Protein AF-V6AVP6-F1 (afdb_monomer)

Sequence (365 aa):
MHTQGTFALKQLLIAISVLAIFSIGTTNKSFAELDTSKLSIIQNCEKIYPDLDKLGREKFQQRHLYNKDLRSCLKLYNDIAWGSTDPDRLERLASALDAPLVTKIIRDRTSESEGIPKWIKDDATRWYQGKERDNILSYGIRHMINSNIIPVQQILSHSITCSDMICLTYNDYMTYSISETNKETVVVKHTVQQVSSSLLIVSDQITKKAKSTEFFQINKEGLVQETQKCCIYYQFAHKVPLEVGSKVNSIKELTVTHEILFRYKDIQRPAFIAKDSTGYYQEVIDKETGIVLFSKNQDNIRKVTKTATLTDTNAFSKNIRIEYEDMKIPPWFRNTVKWWSQGQISDTEYILSLSYMIKNNILRI

Secondary structure (DSSP, 8-state):
-----------------------------------HHHHHHHHHHHHHHHHHHHH-HHHHHHHTTT-TTHHHHHHHTTSTTTT---TTHHHHHHHHHHS--------------SSS-HHHHHHHHHHHTTSS-HHHHHHHHHHHHHTTSS-HHHHH-S-----SEE---TT-EEEEEEEETTS--EEEEEEEEEESSSEEEEEEEE-SS-EEEEEEEE-TTSPBPTT---S-----B-EE---TT-EEESSSEEEEEEEEEEEETTEEEEEEEEE-TTSSEEEEEETTT-BEEEEEEEETTTTEEEEEEEEEESTT--------SS----TTHHHHHHHHHTTSS-HHHHHHHHHHHHHTTSS--

Mean predicted aligned error: 19.31 Å

Solvent-accessible surface area (backbone atoms only — not comparable to full-atom values): 21770 Å² total; per-residue (Å²): 133,92,87,83,89,86,88,84,90,82,90,85,88,88,83,89,87,83,91,87,88,82,85,89,83,83,82,86,73,72,86,70,83,74,54,67,68,50,53,52,48,53,53,54,36,60,72,51,46,71,47,38,78,75,54,35,69,67,57,31,48,65,73,42,63,84,44,89,51,46,70,59,33,64,52,46,72,74,38,83,50,62,84,55,87,56,95,58,32,68,61,54,51,42,51,60,66,71,52,73,84,76,76,76,74,81,78,72,83,80,67,93,58,103,61,86,40,65,51,41,50,52,43,35,46,37,30,52,73,67,75,45,58,51,69,56,42,51,50,40,53,51,47,34,46,76,70,54,72,40,54,55,69,66,64,60,57,60,68,80,81,42,67,85,26,50,53,74,55,73,72,33,33,46,29,31,47,33,41,38,65,99,52,79,62,35,39,36,36,38,32,29,74,39,83,67,87,41,38,35,34,40,35,42,37,41,47,98,86,52,75,51,75,49,77,52,46,23,42,67,66,42,48,67,47,87,88,59,91,65,81,78,79,71,63,56,46,30,48,13,72,77,53,77,68,38,76,46,78,53,89,51,69,19,38,26,69,46,80,44,77,44,77,54,92,94,46,76,40,58,21,32,38,28,29,29,97,81,64,40,39,35,36,32,28,31,52,77,40,14,37,41,50,32,39,40,40,52,40,78,88,80,69,36,45,37,38,38,36,59,74,50,63,48,69,93,42,82,68,67,66,74,69,74,79,84,62,68,70,64,78,76,53,35,56,58,43,45,35,38,63,70,66,74,39,52,74,67,56,49,47,50,53,52,50,50,33,44,67,68,62,60,47,75,85

pLDDT: mean 76.55, std 19.0, range [26.45, 97.19]

Nearest PDB structures (foldseek):
  1lf7-assembly1_A  TM=3.993E-01  e=2.122E-01  Homo sapiens
  7a0q-assembly1_A  TM=2.709E-01  e=1.529E-01  Fusarium vanettenii 77-13-4
  4aiq-assembly1_A  TM=2.894E-01  e=2.617E+00  Neisseria meningitidis

Radius of gyration: 33.59 Å; Cα contacts (8 Å, |Δi|>4): 520; chains: 1; bounding box: 65×90×83 Å

Organism: NCBI:txid1407055

Foldseek 3Di:
DDDDDDDDDDDDDDDDDDDDDDDDDDDPPDPPDLPPVLVVLLVVLVVLVVVCVVPPDPRSCVVCVVPPSVVLSVQLVPDPLNPDPDPCSSVVSSVSSVDPCPCPDPQDQDDDDPAQGPSLLVQLVCVLVVNDDPVSNVVSVVVCPVVCNQVLCVLQPPQQPQDLFFQDDAQWKWWKFKDKPPDFIKIWIWGFHDDDQWTKIWIWIDTPPDIDIDIFIAGRQQATDPVDPDDDQFRFFGGDQDDQQDWRDGPATWGFHDWDFDDQPPDTFIWTWIADPVNQWIFTAGNRRRGTQKIWHADPVVRMIMMMHTNDICSVPPPQPPPPDDFDQDSVCSVVSVCDSVVVDDSVVSSVVVSVCSSVCVGRD

Structure (mmCIF, N/CA/C/O backbone):
data_AF-V6AVP6-F1
#
_entry.id   AF-V6AVP6-F1
#
loop_
_atom_site.group_PDB
_atom_site.id
_atom_site.type_symbol
_atom_site.label_atom_id
_atom_site.label_alt_id
_atom_site.label_comp_id
_atom_site.label_asym_id
_atom_site.label_entity_id
_atom_site.label_seq_id
_atom_site.pdbx_PDB_ins_code
_atom_site.Cartn_x
_atom_site.Cartn_y
_atom_site.Cartn_z
_atom_site.occupancy
_atom_site.B_iso_or_equiv
_atom_site.auth_seq_id
_atom_site.auth_comp_id
_atom_site.auth_asym_id
_atom_site.auth_atom_id
_atom_site.pdbx_PDB_model_num
ATOM 1 N N . MET A 1 1 ? -19.326 61.816 -7.435 1.00 30.64 1 MET A N 1
ATOM 2 C CA . MET A 1 1 ? -18.906 61.378 -6.084 1.00 30.64 1 MET A CA 1
ATOM 3 C C . MET A 1 1 ? -17.755 60.396 -6.228 1.00 30.64 1 MET A C 1
ATOM 5 O O . MET A 1 1 ? -17.783 59.630 -7.174 1.00 30.64 1 MET A O 1
ATOM 9 N N . HIS A 1 2 ? -16.785 60.489 -5.317 1.00 29.58 2 HIS A N 1
ATOM 10 C CA . HIS A 1 2 ? -15.639 59.611 -5.026 1.00 29.58 2 HIS A CA 1
ATOM 11 C C . HIS A 1 2 ? -14.797 58.906 -6.115 1.00 29.58 2 HIS A C 1
ATOM 13 O O . HIS A 1 2 ? -15.248 58.184 -6.992 1.00 29.58 2 HIS A O 1
ATOM 19 N N . THR A 1 3 ? -13.497 59.112 -5.912 1.00 35.56 3 THR A N 1
ATOM 20 C CA . THR A 1 3 ? -12.282 58.600 -6.551 1.00 35.56 3 THR A CA 1
ATOM 21 C C . THR A 1 3 ? -11.799 57.250 -6.011 1.00 35.56 3 THR A C 1
ATOM 23 O O . THR A 1 3 ? -11.937 57.015 -4.814 1.00 35.56 3 THR A O 1
ATOM 26 N N . GLN A 1 4 ? -11.041 56.512 -6.830 1.00 32.50 4 GLN A N 1
ATOM 27 C CA . GLN A 1 4 ? -9.641 56.045 -6.630 1.00 32.50 4 GLN A CA 1
ATOM 28 C C . GLN A 1 4 ? -9.256 55.282 -7.927 1.00 32.50 4 GLN A C 1
ATOM 30 O O . GLN A 1 4 ? -10.105 54.585 -8.466 1.00 32.50 4 GLN A O 1
ATOM 35 N N . GLY A 1 5 ? -8.100 55.420 -8.590 1.00 30.89 5 GLY A N 1
ATOM 36 C CA . GLY A 1 5 ? -6.746 55.828 -8.178 1.00 30.89 5 GLY A CA 1
ATOM 37 C C . GLY A 1 5 ? -5.853 54.574 -8.101 1.00 30.89 5 GLY A C 1
ATOM 38 O O . GLY A 1 5 ? -6.312 53.583 -7.553 1.00 30.89 5 GLY A O 1
ATOM 39 N N . THR A 1 6 ? -4.617 54.487 -8.602 1.00 32.34 6 THR A N 1
ATOM 40 C CA . THR A 1 6 ? -3.735 55.342 -9.443 1.00 32.34 6 THR A CA 1
ATOM 41 C C . THR A 1 6 ? -2.886 54.384 -10.337 1.00 32.34 6 THR A C 1
ATOM 43 O O . THR A 1 6 ? -3.136 53.184 -10.304 1.00 32.34 6 THR A O 1
ATOM 46 N N . PHE A 1 7 ? -1.923 54.732 -11.204 1.00 26.62 7 PHE A N 1
ATOM 47 C CA . PHE A 1 7 ? -1.153 55.955 -11.513 1.00 26.62 7 PHE A CA 1
ATOM 48 C C . PHE A 1 7 ? -0.873 56.036 -13.045 1.00 26.62 7 PHE A C 1
ATOM 50 O O . PHE A 1 7 ? -1.499 55.317 -13.819 1.00 26.62 7 PHE A O 1
ATOM 57 N N . ALA A 1 8 ? 0.028 56.919 -13.503 1.00 32.12 8 ALA A N 1
ATOM 58 C CA . ALA A 1 8 ? 0.402 57.113 -14.918 1.00 32.12 8 ALA A CA 1
ATOM 59 C C . ALA A 1 8 ? 1.785 57.811 -15.049 1.00 32.12 8 ALA A C 1
ATOM 61 O O . ALA A 1 8 ? 2.458 57.985 -14.035 1.00 32.12 8 ALA A O 1
ATOM 62 N N . LEU A 1 9 ? 2.099 58.330 -16.258 1.00 28.66 9 LEU A N 1
ATOM 63 C CA . LEU A 1 9 ? 3.134 59.346 -16.611 1.00 28.66 9 LEU A CA 1
ATOM 64 C C . LEU A 1 9 ? 4.538 58.771 -16.971 1.00 28.66 9 LEU A C 1
ATOM 66 O O . LEU A 1 9 ? 4.959 57.788 -16.381 1.00 28.66 9 LEU A O 1
ATOM 70 N N . LYS A 1 10 ? 5.329 59.328 -17.917 1.00 26.45 10 LYS A N 1
ATOM 71 C CA . LYS A 1 10 ? 5.155 60.513 -18.800 1.00 26.45 10 LYS A CA 1
ATOM 72 C C . LYS A 1 10 ? 6.077 60.467 -20.042 1.00 26.45 10 LYS A C 1
ATOM 74 O O . LYS A 1 10 ? 7.129 59.843 -20.001 1.00 26.45 10 LYS A O 1
ATOM 79 N N . GLN A 1 11 ? 5.734 61.225 -21.089 1.00 34.16 11 GLN A N 1
ATOM 80 C CA . GLN A 1 11 ? 6.680 61.702 -22.120 1.00 34.16 11 GLN A CA 1
ATOM 81 C C . GLN A 1 11 ? 7.468 62.931 -21.618 1.00 34.16 11 GLN A C 1
ATOM 83 O O . GLN A 1 11 ? 6.890 63.719 -20.866 1.00 34.16 11 GLN A O 1
ATOM 88 N N . LEU A 1 12 ? 8.687 63.174 -22.131 1.00 27.16 12 LEU A N 1
ATOM 89 C CA . LEU A 1 12 ? 9.132 64.508 -22.595 1.00 27.16 12 LEU A CA 1
ATOM 90 C C . LEU A 1 12 ? 10.414 64.448 -23.462 1.00 27.16 12 LEU A C 1
ATOM 92 O O . LEU A 1 12 ? 11.198 63.511 -23.347 1.00 27.16 12 LEU A O 1
ATOM 96 N N . LEU A 1 13 ? 10.614 65.462 -24.315 1.00 31.31 13 LEU A N 1
ATOM 97 C CA . LEU A 1 13 ? 11.818 65.685 -25.135 1.00 31.31 13 LEU A CA 1
ATOM 98 C C . LEU A 1 13 ? 12.914 66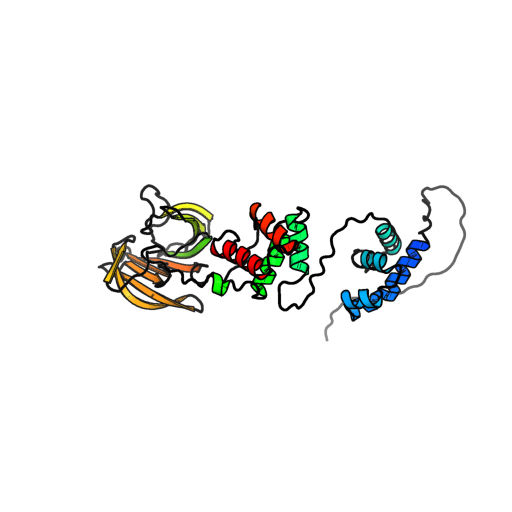.452 -24.368 1.00 31.31 13 LEU A C 1
ATOM 100 O O . LEU A 1 13 ? 12.593 67.161 -23.420 1.00 31.31 13 LEU A O 1
ATOM 104 N N . ILE A 1 14 ? 14.150 66.430 -24.890 1.00 27.77 14 ILE A N 1
ATOM 105 C CA . ILE A 1 14 ? 15.094 67.570 -24.982 1.00 27.77 14 ILE A CA 1
ATOM 106 C C . ILE A 1 14 ? 16.059 67.304 -26.159 1.00 27.77 14 ILE A C 1
ATOM 108 O O . ILE A 1 14 ? 16.282 66.152 -26.531 1.00 27.77 14 ILE A O 1
ATOM 112 N N . ALA A 1 15 ? 16.595 68.363 -26.770 1.00 29.73 15 ALA A N 1
ATOM 113 C CA . ALA A 1 15 ? 17.501 68.312 -27.921 1.00 29.73 15 ALA A CA 1
ATOM 114 C C . ALA A 1 15 ? 18.758 69.186 -27.706 1.00 29.73 15 ALA A C 1
ATOM 116 O O . ALA A 1 15 ? 18.826 69.932 -26.732 1.00 29.73 15 ALA A O 1
ATOM 117 N N . ILE A 1 16 ? 19.650 69.167 -28.710 1.00 28.55 16 ILE A N 1
ATOM 118 C CA . ILE A 1 16 ? 20.786 70.082 -28.976 1.00 28.55 16 ILE A CA 1
ATOM 119 C C . ILE A 1 16 ? 22.177 69.616 -28.485 1.00 28.55 16 ILE A C 1
ATOM 121 O O . ILE A 1 16 ? 22.353 68.977 -27.454 1.00 28.55 16 ILE A O 1
ATOM 125 N N . SER A 1 17 ? 23.150 69.901 -29.352 1.00 38.19 17 SER A N 1
ATOM 126 C CA . SER A 1 17 ? 24.568 69.532 -29.393 1.00 38.19 17 SER A CA 1
ATOM 127 C C . SER A 1 17 ? 25.497 70.427 -28.558 1.00 38.19 17 SER A C 1
ATOM 129 O O . SER A 1 17 ? 25.130 71.551 -28.235 1.00 38.19 17 SER A O 1
ATOM 131 N N . VAL A 1 18 ? 26.739 69.965 -28.318 1.00 28.89 18 VAL A N 1
ATOM 132 C CA . VAL A 1 18 ? 28.023 70.693 -28.533 1.00 28.89 18 VAL A CA 1
ATOM 133 C C . VAL A 1 18 ? 29.221 69.778 -28.182 1.00 28.89 18 VAL A C 1
ATOM 135 O O . VAL A 1 18 ? 29.084 68.840 -27.400 1.00 28.89 18 VAL A O 1
ATOM 138 N N . LEU A 1 19 ? 30.385 70.011 -28.808 1.00 39.03 19 LEU A N 1
ATOM 139 C CA . LEU A 1 19 ? 31.632 69.254 -28.601 1.00 39.03 19 LEU A CA 1
ATOM 140 C C . LEU A 1 19 ? 32.290 69.516 -27.232 1.00 39.03 19 LEU A C 1
ATOM 142 O O . LEU A 1 19 ? 32.330 70.654 -26.771 1.00 39.03 19 LEU A O 1
ATOM 146 N N . ALA A 1 20 ? 32.991 68.504 -26.710 1.00 30.36 20 ALA A N 1
ATOM 147 C CA . ALA A 1 20 ? 34.172 68.680 -25.860 1.00 30.36 20 ALA A CA 1
ATOM 148 C C . ALA A 1 20 ? 35.210 67.578 -26.162 1.00 30.36 20 ALA A C 1
ATOM 150 O O . ALA A 1 20 ? 34.857 66.410 -26.314 1.00 30.36 20 ALA A O 1
ATOM 151 N N . ILE A 1 21 ? 36.486 67.957 -26.279 1.00 40.34 21 ILE A N 1
ATOM 152 C CA . ILE A 1 21 ? 37.634 67.064 -26.538 1.00 40.34 21 ILE A CA 1
ATOM 153 C C . ILE A 1 21 ? 38.476 66.964 -25.248 1.00 40.34 21 ILE A C 1
ATOM 155 O O . ILE A 1 21 ? 38.443 67.889 -24.444 1.00 40.34 21 ILE A O 1
ATOM 159 N N . PHE A 1 22 ? 39.263 65.882 -25.126 1.00 29.72 22 PHE A N 1
ATOM 160 C CA . PHE A 1 22 ? 40.343 65.594 -24.151 1.00 29.72 22 PHE A CA 1
ATOM 161 C C . PHE A 1 22 ? 40.085 64.544 -23.044 1.00 29.72 22 PHE A C 1
ATOM 163 O O . PHE A 1 22 ? 39.930 64.844 -21.870 1.00 29.72 22 PHE A O 1
ATOM 170 N N . SER A 1 23 ? 40.225 63.280 -23.472 1.00 32.88 23 SER A N 1
ATOM 171 C CA . SER A 1 23 ? 41.302 62.346 -23.060 1.00 32.88 23 SER A CA 1
ATOM 172 C C . SER A 1 23 ? 41.371 61.719 -21.647 1.00 32.88 23 SER A C 1
ATOM 174 O O . SER A 1 23 ? 41.458 62.413 -20.644 1.00 32.88 23 SER A O 1
ATOM 176 N N . ILE A 1 24 ? 41.615 60.392 -21.670 1.00 33.22 24 ILE A N 1
ATOM 177 C CA . ILE A 1 24 ? 42.130 59.479 -20.615 1.00 33.22 24 ILE A CA 1
ATOM 178 C C . ILE A 1 24 ? 41.087 58.969 -19.601 1.00 33.22 24 ILE A C 1
ATOM 180 O O . ILE A 1 24 ? 40.608 59.717 -18.760 1.00 33.22 24 ILE A O 1
ATOM 184 N N . GLY A 1 25 ? 40.798 57.653 -19.621 1.00 28.83 25 GLY A N 1
ATOM 185 C CA . GLY A 1 25 ? 39.912 57.055 -18.605 1.00 28.83 25 GLY A CA 1
ATOM 186 C C . GLY A 1 25 ? 39.391 55.616 -18.775 1.00 28.83 25 GLY A C 1
ATOM 187 O O . GLY A 1 25 ? 38.289 55.348 -18.324 1.00 28.83 25 GLY A O 1
ATOM 188 N N . THR A 1 26 ? 40.169 54.676 -19.331 1.00 29.25 26 THR A N 1
ATOM 189 C CA . THR A 1 26 ? 39.983 53.199 -19.204 1.00 29.25 26 THR A CA 1
ATOM 190 C C . THR A 1 26 ? 38.777 52.472 -19.863 1.00 29.25 26 THR A C 1
ATOM 192 O O . THR A 1 26 ? 37.639 52.918 -19.871 1.00 29.25 26 THR A O 1
ATOM 195 N N . THR A 1 27 ? 39.070 51.260 -20.369 1.00 30.28 27 THR A N 1
ATOM 196 C CA . THR A 1 27 ? 38.148 50.140 -20.696 1.00 30.28 27 THR A CA 1
ATOM 197 C C . THR A 1 27 ? 37.108 50.272 -21.822 1.00 30.28 27 THR A C 1
ATOM 199 O O . THR A 1 27 ? 35.972 49.840 -21.657 1.00 30.28 27 THR A O 1
ATOM 202 N N . ASN A 1 28 ? 37.534 50.623 -23.041 1.00 31.81 28 ASN A N 1
ATOM 203 C CA . ASN A 1 28 ? 36.925 49.994 -24.225 1.00 31.81 28 ASN A CA 1
ATOM 204 C C . ASN A 1 28 ? 37.564 48.614 -24.442 1.00 31.81 28 ASN A C 1
ATOM 206 O O . ASN A 1 28 ? 38.510 48.464 -25.215 1.00 31.81 28 ASN A O 1
ATOM 210 N N . LYS A 1 29 ? 37.051 47.596 -23.739 1.00 33.56 29 LYS A N 1
ATOM 211 C CA . LYS A 1 29 ? 37.254 46.209 -24.171 1.00 33.56 29 LYS A CA 1
ATOM 212 C C . LYS A 1 29 ? 36.365 46.012 -25.397 1.00 33.56 29 LYS A C 1
ATOM 214 O O . LYS A 1 29 ? 35.161 46.230 -25.321 1.00 33.56 29 LYS A O 1
ATOM 219 N N . SER A 1 30 ? 36.993 45.695 -26.523 1.00 31.84 30 SER A N 1
ATOM 220 C CA . SER A 1 30 ? 36.368 45.558 -27.839 1.00 31.84 30 SER A CA 1
ATOM 221 C C . SER A 1 30 ? 35.048 44.789 -27.799 1.00 31.84 30 SER A C 1
ATOM 223 O O . SER A 1 30 ? 35.013 43.668 -27.289 1.00 31.84 30 SER A O 1
ATOM 225 N N . PHE A 1 31 ? 34.021 45.355 -28.440 1.00 38.00 31 PHE A N 1
ATOM 226 C CA . PHE A 1 31 ? 32.909 44.591 -29.003 1.00 38.00 31 PHE A CA 1
ATOM 227 C C . PHE A 1 31 ? 33.531 43.499 -29.886 1.00 38.00 31 PHE A C 1
ATOM 229 O O . PHE A 1 31 ? 34.078 43.800 -30.948 1.00 38.00 31 PHE A O 1
ATOM 236 N N . ALA A 1 32 ? 33.573 42.263 -29.390 1.00 43.38 32 ALA A N 1
ATOM 237 C CA . ALA A 1 32 ? 34.124 41.154 -30.149 1.00 43.38 32 ALA A CA 1
ATOM 238 C C . ALA A 1 32 ? 33.158 40.834 -31.290 1.00 43.38 32 ALA A C 1
ATOM 240 O O . ALA A 1 32 ? 31.944 40.784 -31.095 1.00 43.38 32 ALA A O 1
ATOM 241 N N . GLU A 1 33 ? 33.710 40.661 -32.484 1.00 48.97 33 GLU A N 1
ATOM 242 C CA . GLU A 1 33 ? 32.965 40.432 -33.715 1.00 48.97 33 GLU A CA 1
ATOM 243 C C . GLU A 1 33 ? 32.150 39.133 -33.594 1.00 48.97 33 GLU A C 1
ATOM 245 O O . GLU A 1 33 ? 32.691 38.027 -33.645 1.00 48.97 33 GLU A O 1
ATOM 250 N N . LEU A 1 34 ? 30.844 39.271 -33.340 1.00 57.00 34 LEU A N 1
ATOM 251 C CA . LEU A 1 34 ? 29.951 38.137 -33.131 1.00 57.00 34 LEU A CA 1
ATOM 252 C C . LEU A 1 34 ? 29.817 37.372 -34.451 1.00 57.00 34 LEU A C 1
ATOM 254 O O . LEU A 1 34 ? 29.215 37.874 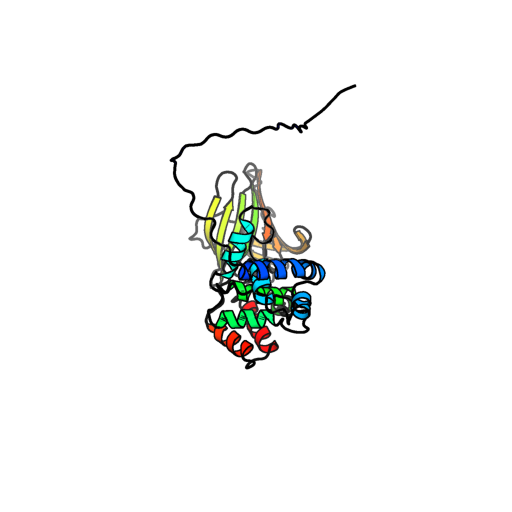-35.398 1.00 57.00 34 LEU A O 1
ATOM 258 N N . ASP A 1 35 ? 30.409 36.176 -34.491 1.00 74.56 35 ASP A N 1
ATOM 259 C CA . ASP A 1 35 ? 30.562 35.337 -35.684 1.00 74.56 35 ASP A CA 1
ATOM 260 C C . ASP A 1 35 ? 29.301 35.337 -36.569 1.00 74.56 35 ASP A C 1
ATOM 262 O O . ASP A 1 35 ? 28.232 34.833 -36.197 1.00 74.56 35 ASP A O 1
ATOM 266 N N . THR A 1 36 ? 29.448 35.901 -37.769 1.00 76.88 36 THR A N 1
ATOM 267 C CA . THR A 1 36 ? 28.372 36.064 -38.754 1.00 76.88 36 THR A CA 1
ATOM 268 C C . THR A 1 36 ? 27.765 34.725 -39.177 1.00 76.88 36 THR A C 1
ATOM 270 O O . THR A 1 36 ? 26.574 34.663 -39.494 1.00 76.88 36 THR A O 1
ATOM 273 N N . SER A 1 37 ? 28.529 33.630 -39.084 1.00 80.31 37 SER A N 1
ATOM 274 C CA . SER A 1 37 ? 28.035 32.264 -39.269 1.00 80.31 37 SER A CA 1
ATOM 275 C C . SER A 1 37 ? 26.994 31.895 -38.206 1.00 80.31 37 SER A C 1
ATOM 277 O O . SER A 1 37 ? 25.881 31.480 -38.541 1.00 80.31 37 SER A O 1
ATOM 279 N N . LYS A 1 38 ? 27.294 32.131 -36.921 1.00 88.00 38 LYS A N 1
ATOM 280 C CA . LYS A 1 38 ? 26.397 31.831 -35.787 1.00 88.00 38 LYS A CA 1
ATOM 281 C C . LYS A 1 38 ? 25.137 32.688 -35.807 1.00 88.00 38 LYS A C 1
ATOM 283 O O . LYS A 1 38 ? 24.049 32.170 -35.558 1.00 88.00 38 LYS A O 1
ATOM 288 N N . LEU A 1 39 ? 25.259 33.962 -36.177 1.00 88.81 39 LEU A N 1
ATOM 289 C CA . LEU A 1 39 ? 24.106 34.839 -36.392 1.00 88.81 39 LEU A CA 1
ATOM 290 C C . LEU A 1 39 ? 23.178 34.310 -37.496 1.00 88.81 39 LEU A C 1
ATOM 292 O O . LEU A 1 39 ? 21.963 34.282 -37.300 1.00 88.81 39 LEU A O 1
ATOM 296 N N . SER A 1 40 ? 23.729 33.811 -38.609 1.00 88.44 40 SER A N 1
ATOM 297 C CA . SER A 1 40 ? 22.922 33.220 -39.689 1.00 88.44 40 SER A CA 1
ATOM 298 C C . SER A 1 40 ? 22.163 31.958 -39.247 1.00 88.44 40 SER A C 1
ATOM 300 O O . SER A 1 40 ? 21.005 31.768 -39.627 1.00 88.44 40 SER A O 1
ATOM 302 N N . ILE A 1 41 ? 22.773 31.138 -38.379 1.00 91.75 41 ILE A N 1
ATOM 303 C CA . ILE A 1 41 ? 22.133 29.964 -37.768 1.00 91.75 41 ILE A CA 1
ATOM 304 C C . ILE A 1 41 ? 20.960 30.411 -36.889 1.00 91.75 41 ILE A C 1
ATOM 306 O O . ILE A 1 41 ? 19.847 29.927 -37.079 1.00 91.75 41 ILE A O 1
ATOM 310 N N . ILE A 1 42 ? 21.176 31.361 -35.969 1.00 92.38 42 ILE A N 1
ATOM 311 C CA . ILE A 1 42 ? 20.128 31.866 -35.064 1.00 92.38 42 ILE A CA 1
ATOM 312 C C . ILE A 1 42 ? 18.935 32.410 -35.868 1.00 92.38 42 ILE A C 1
ATOM 314 O O . ILE A 1 42 ? 17.801 32.009 -35.611 1.00 92.38 42 ILE A O 1
ATOM 318 N N . GLN A 1 43 ? 19.181 33.225 -36.898 1.00 92.50 43 GLN A N 1
ATOM 319 C CA . GLN A 1 43 ? 18.134 33.784 -37.766 1.00 92.50 43 GLN A CA 1
ATOM 320 C C . GLN A 1 43 ? 17.340 32.707 -38.529 1.00 92.50 43 GLN A C 1
ATOM 322 O O . GLN A 1 43 ? 16.113 32.790 -38.626 1.00 92.50 43 GLN A O 1
ATOM 327 N N . ASN A 1 44 ? 18.002 31.666 -39.051 1.00 93.25 44 ASN A N 1
ATOM 328 C CA . ASN A 1 44 ? 17.313 30.532 -39.683 1.00 93.25 44 ASN A CA 1
ATOM 329 C C . ASN A 1 44 ? 16.442 29.774 -38.661 1.00 93.25 44 ASN A C 1
ATOM 331 O O . ASN A 1 44 ? 15.298 29.413 -38.945 1.00 93.25 44 ASN A O 1
ATOM 335 N N . CYS A 1 45 ? 16.942 29.605 -37.436 1.00 93.19 45 CYS A N 1
ATOM 336 C CA . CYS A 1 45 ? 16.196 28.976 -36.354 1.00 93.19 45 CYS A CA 1
ATOM 337 C C . CYS A 1 45 ? 14.981 29.802 -35.903 1.00 93.19 45 CYS A C 1
ATOM 339 O O . CYS A 1 45 ? 13.937 29.217 -35.624 1.00 93.19 45 CYS A O 1
ATOM 341 N N . GLU A 1 46 ? 15.066 31.134 -35.877 1.00 92.19 46 GLU A N 1
ATOM 342 C CA . GLU A 1 46 ? 13.923 32.012 -35.580 1.00 92.19 46 GLU A CA 1
ATOM 343 C C . GLU A 1 46 ? 12.853 31.922 -36.670 1.00 92.19 46 GLU A C 1
ATOM 345 O O . GLU A 1 46 ? 11.666 31.818 -36.365 1.00 92.19 46 GLU A O 1
ATOM 350 N N . LYS A 1 47 ? 13.270 31.861 -37.941 1.00 94.12 47 LYS A N 1
ATOM 351 C CA . LYS A 1 47 ? 12.369 31.746 -39.094 1.00 94.12 47 LYS A CA 1
ATOM 352 C C . LYS A 1 47 ? 11.499 30.485 -39.060 1.00 94.12 47 LYS A C 1
ATOM 354 O O . LYS A 1 47 ? 10.341 30.548 -39.469 1.00 94.12 47 LYS A O 1
ATOM 359 N N . ILE A 1 48 ? 12.040 29.351 -38.606 1.00 91.88 48 ILE A N 1
ATOM 360 C CA . ILE A 1 48 ? 11.298 28.078 -38.564 1.00 91.88 48 ILE A CA 1
ATOM 361 C C . ILE A 1 48 ? 10.618 27.810 -37.210 1.00 91.88 48 ILE A C 1
ATOM 363 O O . ILE A 1 48 ? 9.693 27.006 -37.161 1.00 91.88 48 ILE A O 1
ATOM 367 N N . TYR A 1 49 ? 11.003 28.493 -36.124 1.00 88.94 49 TYR A N 1
ATOM 368 C CA . TYR A 1 49 ? 10.441 28.269 -34.780 1.00 88.94 49 TYR A CA 1
ATOM 369 C C . TYR A 1 49 ? 8.896 28.326 -34.696 1.00 88.94 49 TYR A C 1
ATOM 371 O O . TYR A 1 49 ? 8.328 27.477 -34.009 1.00 88.94 49 TYR A O 1
ATOM 379 N N . PRO A 1 50 ? 8.171 29.204 -35.425 1.00 89.50 50 PRO A N 1
ATOM 380 C CA . PRO A 1 50 ? 6.703 29.201 -35.423 1.00 89.50 50 PRO A CA 1
ATOM 381 C C . PRO A 1 50 ? 6.050 27.904 -35.930 1.00 89.50 50 PRO A C 1
ATOM 383 O O . PRO A 1 50 ? 4.890 27.647 -35.609 1.00 89.50 50 PRO A O 1
ATOM 386 N N . ASP A 1 51 ? 6.756 27.080 -36.715 1.00 85.31 51 ASP A N 1
ATOM 387 C CA . ASP A 1 51 ? 6.258 25.757 -37.116 1.00 85.31 51 ASP A CA 1
ATOM 388 C C . ASP A 1 51 ? 6.333 24.746 -35.954 1.00 85.31 51 ASP A C 1
ATOM 390 O O . ASP A 1 51 ? 5.545 23.804 -35.928 1.00 85.31 51 ASP A O 1
ATOM 394 N N . LEU A 1 52 ? 7.248 24.918 -34.989 1.00 77.00 52 LEU A N 1
ATOM 395 C CA . LEU A 1 52 ? 7.396 24.006 -33.847 1.00 77.00 52 LEU A CA 1
ATOM 396 C C . LEU A 1 52 ? 6.184 24.077 -32.912 1.00 77.00 52 LEU A C 1
ATOM 398 O O . LEU A 1 52 ? 5.661 23.038 -32.513 1.00 77.00 52 LEU A O 1
ATOM 402 N N . ASP A 1 53 ? 5.730 25.295 -32.617 1.00 68.94 53 ASP A N 1
ATOM 403 C CA . ASP A 1 53 ? 4.546 25.570 -31.795 1.00 68.94 53 ASP A CA 1
ATOM 404 C C . ASP A 1 53 ? 3.258 25.044 -32.459 1.00 68.94 53 ASP A C 1
ATOM 406 O O . ASP A 1 53 ? 2.433 24.391 -31.827 1.00 68.94 53 ASP A O 1
ATOM 410 N N . LYS A 1 54 ? 3.129 25.231 -33.781 1.00 76.06 54 LYS A N 1
ATOM 411 C CA . LYS A 1 54 ? 1.939 24.827 -34.552 1.00 76.06 54 LYS A CA 1
ATOM 412 C C . LYS A 1 54 ? 1.838 23.331 -34.845 1.00 76.06 54 LYS A C 1
ATOM 414 O O . LYS A 1 54 ? 0.731 22.820 -34.989 1.00 76.06 54 LYS A O 1
ATOM 419 N N . LEU A 1 55 ? 2.966 22.647 -35.042 1.00 70.81 55 LEU A N 1
ATOM 420 C CA . LEU A 1 55 ? 2.988 21.261 -35.531 1.00 70.81 55 LEU A CA 1
ATOM 421 C C . LEU A 1 55 ? 3.353 20.239 -34.449 1.00 70.81 55 LEU A C 1
ATOM 423 O O . LEU A 1 55 ? 3.088 19.048 -34.630 1.00 70.81 55 LEU A O 1
ATOM 427 N N . GLY A 1 56 ? 3.970 20.680 -33.351 1.00 66.44 56 GLY A N 1
ATOM 428 C CA . GLY A 1 56 ? 4.627 19.800 -32.391 1.00 66.44 56 GLY A CA 1
ATOM 429 C C . GLY A 1 56 ? 5.954 19.236 -32.918 1.00 66.44 56 GLY A C 1
ATOM 430 O O . GLY A 1 56 ? 6.241 19.239 -34.119 1.00 66.44 56 GLY A O 1
ATOM 431 N N . ARG A 1 57 ? 6.788 18.739 -31.994 1.00 72.62 57 ARG A N 1
ATOM 432 C CA . ARG A 1 57 ? 8.197 18.374 -32.240 1.00 72.62 57 ARG A CA 1
ATOM 433 C C . ARG A 1 57 ? 8.398 17.379 -33.389 1.00 72.62 57 ARG A C 1
ATOM 435 O O . ARG A 1 57 ? 9.262 17.619 -34.228 1.00 72.62 57 ARG A O 1
ATOM 442 N N . GLU A 1 58 ? 7.612 16.306 -33.459 1.00 72.25 58 GLU A N 1
ATOM 443 C CA . GLU A 1 58 ? 7.779 15.256 -34.479 1.00 72.25 58 GLU A CA 1
ATOM 444 C C . GLU A 1 58 ? 7.492 15.762 -35.899 1.00 72.25 58 GLU A C 1
ATOM 446 O O . GLU A 1 58 ? 8.342 15.666 -36.785 1.00 72.25 58 GLU A O 1
ATOM 451 N N . LYS A 1 59 ? 6.314 16.361 -36.117 1.00 73.94 59 LYS A N 1
ATOM 452 C CA . LYS A 1 59 ? 5.909 16.894 -37.429 1.00 73.94 59 LYS A CA 1
ATOM 453 C C . LYS A 1 59 ? 6.801 18.061 -37.856 1.00 73.94 59 LYS A C 1
ATOM 455 O O . LYS A 1 59 ? 7.112 18.187 -39.038 1.00 73.94 59 LYS A O 1
ATOM 460 N N . PHE A 1 60 ? 7.267 18.872 -36.904 1.00 84.81 60 PHE A N 1
ATOM 461 C CA . PHE A 1 60 ? 8.285 19.894 -37.139 1.00 84.81 60 PHE A CA 1
ATOM 462 C C . PHE A 1 60 ? 9.609 19.289 -37.638 1.00 84.81 60 PHE A C 1
ATOM 464 O O . PHE A 1 60 ? 10.133 19.729 -38.661 1.00 84.81 60 PHE A O 1
ATOM 471 N N . GLN A 1 61 ? 10.133 18.257 -36.968 1.00 82.69 61 GLN A N 1
ATOM 472 C CA . GLN A 1 61 ? 11.377 17.590 -37.371 1.00 82.69 61 GLN A CA 1
ATOM 473 C C . GLN A 1 61 ? 11.264 16.907 -38.738 1.00 82.69 61 GLN A C 1
ATOM 475 O O . GLN A 1 61 ? 12.190 17.010 -39.536 1.00 82.69 61 GLN A O 1
ATOM 480 N N . GLN A 1 62 ? 10.133 16.261 -39.037 1.00 82.31 62 GLN A N 1
ATOM 481 C CA . GLN A 1 62 ? 9.877 15.662 -40.352 1.00 82.31 62 GLN A CA 1
ATOM 482 C C . GLN A 1 62 ? 9.822 16.725 -41.460 1.00 82.31 62 GLN A C 1
ATOM 484 O O . GLN A 1 62 ? 10.453 16.570 -42.503 1.00 82.31 62 GLN A O 1
ATOM 489 N N . ARG A 1 63 ? 9.117 17.839 -41.219 1.00 88.44 63 ARG A N 1
ATOM 490 C CA . ARG A 1 63 ? 8.985 18.961 -42.163 1.00 88.44 63 ARG A CA 1
ATOM 491 C C . ARG A 1 63 ? 10.314 19.657 -42.460 1.00 88.44 63 ARG A C 1
ATOM 493 O O . ARG A 1 63 ? 10.541 20.068 -43.593 1.00 88.44 63 ARG A O 1
ATOM 500 N N . HIS A 1 64 ? 11.184 19.778 -41.458 1.00 90.00 64 HIS A N 1
ATOM 501 C CA . HIS A 1 64 ? 12.471 20.476 -41.561 1.00 90.00 64 HIS A CA 1
ATOM 502 C C . HIS A 1 64 ? 13.679 19.532 -41.660 1.00 90.00 64 HIS A C 1
ATOM 504 O O . HIS A 1 64 ? 14.810 19.982 -41.495 1.00 90.00 64 HIS A O 1
ATOM 510 N N . LEU A 1 65 ? 13.468 18.245 -41.970 1.00 85.94 65 LEU A N 1
ATOM 511 C CA . LEU A 1 65 ? 14.496 17.188 -41.976 1.00 85.94 65 LEU A CA 1
ATOM 512 C C . LEU A 1 65 ? 15.741 17.524 -42.819 1.00 85.94 65 LEU A C 1
ATOM 514 O O . LEU A 1 65 ? 16.850 17.126 -42.472 1.00 85.94 65 LEU A O 1
ATOM 518 N N . TYR A 1 66 ? 15.559 18.276 -43.908 1.00 87.19 66 TYR A N 1
ATOM 519 C CA . TYR A 1 66 ? 16.625 18.696 -44.825 1.00 87.19 66 TYR A CA 1
ATOM 520 C C . TYR A 1 66 ? 17.237 20.070 -44.493 1.00 87.19 66 TYR A C 1
ATOM 522 O O . TYR A 1 66 ? 18.129 20.534 -45.202 1.00 87.19 66 TYR A O 1
ATOM 530 N N . ASN A 1 67 ? 16.782 20.748 -43.434 1.00 87.25 67 ASN A N 1
ATOM 531 C CA . ASN A 1 67 ? 17.379 22.007 -42.999 1.00 87.25 67 ASN A CA 1
ATOM 532 C C . ASN A 1 67 ? 18.713 21.720 -42.294 1.00 87.25 67 ASN A C 1
ATOM 534 O O . ASN A 1 67 ? 18.738 21.146 -41.204 1.00 87.25 67 ASN A O 1
ATOM 538 N N . LYS A 1 68 ? 19.822 22.156 -42.908 1.00 87.00 68 LYS A N 1
ATOM 539 C CA . LYS A 1 68 ? 21.195 21.981 -42.398 1.00 87.00 68 LYS A CA 1
ATOM 540 C C . LYS A 1 68 ? 21.375 22.424 -40.937 1.00 87.00 68 LYS A C 1
ATOM 542 O O . LYS A 1 68 ? 22.175 21.831 -40.218 1.00 87.00 68 LYS A O 1
ATOM 547 N N . ASP A 1 69 ? 20.598 23.411 -40.490 1.00 89.75 69 ASP A N 1
ATOM 548 C CA . ASP A 1 69 ? 20.719 24.003 -39.160 1.00 89.75 69 ASP A CA 1
ATOM 549 C C . ASP A 1 69 ? 19.743 23.384 -38.144 1.00 89.75 69 ASP A C 1
ATOM 551 O O . ASP A 1 69 ? 19.817 23.721 -36.965 1.00 89.75 69 ASP A O 1
ATOM 555 N N . LEU A 1 70 ? 18.870 22.437 -38.539 1.00 87.19 70 LEU A N 1
ATOM 556 C CA . LEU A 1 70 ? 17.831 21.847 -37.673 1.00 87.19 70 LEU A CA 1
ATOM 557 C C . LEU A 1 70 ? 18.386 21.369 -36.323 1.00 87.19 70 LEU A C 1
ATOM 559 O O . LEU A 1 70 ? 17.773 21.595 -35.281 1.00 87.19 70 LEU A O 1
ATOM 563 N N . ARG A 1 71 ? 19.563 20.731 -36.321 1.00 84.56 71 ARG A N 1
ATOM 564 C CA . ARG A 1 71 ? 20.218 20.251 -35.093 1.00 84.56 71 ARG A CA 1
ATOM 565 C C . ARG A 1 71 ? 20.645 21.399 -34.173 1.00 84.56 71 ARG A C 1
ATOM 567 O O . ARG A 1 71 ? 20.501 21.280 -32.958 1.00 84.56 71 ARG A O 1
ATOM 574 N N . SER A 1 72 ? 21.144 22.491 -34.745 1.00 87.62 72 SER A N 1
ATOM 575 C CA . SER A 1 72 ? 21.490 23.717 -34.024 1.00 87.62 72 SER A CA 1
ATOM 576 C C . SER A 1 72 ? 20.229 24.395 -33.490 1.00 87.62 72 SER A C 1
ATOM 578 O O . SER A 1 72 ? 20.175 24.733 -32.314 1.00 87.62 72 SER A O 1
ATOM 580 N N . CYS A 1 73 ? 19.168 24.480 -34.293 1.00 89.06 73 CYS A N 1
ATOM 581 C CA . CYS A 1 73 ? 17.883 25.036 -33.875 1.00 89.06 73 CYS A CA 1
ATOM 582 C C . CYS A 1 73 ? 17.269 24.257 -32.711 1.00 89.06 73 CYS A C 1
ATOM 584 O O . CYS A 1 73 ? 16.942 24.838 -31.683 1.00 89.06 73 CYS A O 1
ATOM 586 N N . LEU A 1 74 ? 17.223 22.925 -32.803 1.00 85.38 74 LEU A N 1
ATOM 587 C CA . LEU A 1 74 ? 16.764 22.069 -31.709 1.00 85.38 74 LEU A CA 1
ATOM 588 C C . LEU A 1 74 ? 17.630 22.184 -30.448 1.00 85.38 74 LEU A C 1
ATOM 590 O O . LEU A 1 74 ? 17.110 21.899 -29.375 1.00 85.38 74 LEU A O 1
ATOM 594 N N . LYS A 1 75 ? 18.912 22.571 -30.547 1.00 84.81 75 LYS A N 1
ATOM 595 C CA . LYS A 1 75 ? 19.767 22.896 -29.390 1.00 84.81 75 LYS A CA 1
ATOM 596 C C . LYS A 1 75 ? 19.318 24.223 -28.771 1.00 84.81 75 LYS A C 1
ATOM 598 O O . LYS A 1 75 ? 18.988 24.245 -27.588 1.00 84.81 75 LYS A O 1
ATOM 603 N N . LEU A 1 76 ? 19.237 25.275 -29.590 1.00 87.19 76 LEU A N 1
ATOM 604 C CA . LEU A 1 76 ? 18.870 26.631 -29.179 1.00 87.19 76 LEU A CA 1
ATOM 605 C C . LEU A 1 76 ? 17.465 26.709 -28.569 1.00 87.19 76 LEU A C 1
ATOM 607 O O . LEU A 1 76 ? 17.296 27.376 -27.561 1.00 87.19 76 LEU A O 1
ATOM 611 N N . TYR A 1 77 ? 16.474 25.985 -29.093 1.00 86.44 77 TYR A N 1
ATOM 612 C CA . TYR A 1 77 ? 15.097 26.021 -28.573 1.00 86.44 77 TYR A CA 1
ATOM 613 C C . TYR A 1 77 ? 14.933 25.466 -27.151 1.00 86.44 77 TYR A C 1
ATOM 615 O O . TYR A 1 77 ? 13.923 25.747 -26.512 1.00 86.44 77 TYR A O 1
ATOM 623 N N . ASN A 1 78 ? 15.883 24.660 -26.656 1.00 72.06 78 ASN A N 1
ATOM 624 C CA . ASN A 1 78 ? 15.876 24.219 -25.255 1.00 72.06 78 ASN A CA 1
ATOM 625 C C . ASN A 1 78 ? 16.772 25.105 -24.364 1.00 72.06 78 ASN A C 1
ATOM 627 O O . ASN A 1 78 ? 16.921 24.801 -23.180 1.00 72.06 78 ASN A O 1
ATOM 631 N N . ASP A 1 79 ? 17.400 26.147 -24.920 1.00 79.88 79 ASP A N 1
ATOM 632 C CA . ASP A 1 79 ? 18.199 27.109 -24.167 1.00 79.88 79 ASP A CA 1
ATOM 633 C C . ASP A 1 79 ? 17.304 28.201 -23.565 1.00 79.88 79 ASP A C 1
ATOM 635 O O . ASP A 1 79 ? 16.398 28.730 -24.214 1.00 79.88 79 ASP A O 1
ATOM 639 N N . ILE A 1 80 ? 17.580 28.566 -22.314 1.00 71.56 80 ILE A N 1
ATOM 640 C CA . ILE A 1 80 ? 16.839 29.596 -21.577 1.00 71.56 80 ILE A CA 1
ATOM 641 C C . ILE A 1 80 ? 16.916 30.984 -22.232 1.00 71.56 80 ILE A C 1
ATOM 643 O O . ILE A 1 80 ? 16.031 31.806 -22.011 1.00 71.56 80 ILE A O 1
ATOM 647 N N . ALA A 1 81 ? 17.942 31.258 -23.044 1.00 79.31 81 ALA A N 1
ATOM 648 C CA . ALA A 1 81 ? 18.078 32.518 -23.766 1.00 79.31 81 ALA A CA 1
ATOM 649 C C . ALA A 1 81 ? 17.150 32.624 -24.993 1.00 79.31 81 ALA A C 1
ATOM 651 O O . ALA A 1 81 ? 16.946 33.729 -25.494 1.00 79.31 81 ALA A O 1
ATOM 652 N N . TRP A 1 82 ? 16.557 31.522 -25.480 1.00 85.50 82 TRP A N 1
ATOM 653 C CA . TRP A 1 82 ? 15.799 31.524 -26.740 1.00 85.50 82 TRP A CA 1
ATOM 654 C C . TRP A 1 82 ? 14.637 32.521 -26.747 1.00 85.50 82 TRP A C 1
ATOM 656 O O . TRP A 1 82 ? 14.509 33.315 -27.680 1.00 85.50 82 TRP A O 1
ATOM 666 N N . GLY A 1 83 ? 13.835 32.505 -25.679 1.00 75.75 83 GLY A N 1
ATOM 667 C CA . GLY A 1 83 ? 12.697 33.404 -25.469 1.00 75.75 83 GLY A CA 1
ATOM 668 C C . GLY A 1 83 ? 13.013 34.663 -24.655 1.00 75.75 83 GLY A C 1
ATOM 669 O O . GLY A 1 83 ? 12.079 35.341 -24.238 1.00 75.75 83 GLY A O 1
ATOM 670 N N . SER A 1 84 ? 14.289 34.958 -24.381 1.00 72.88 84 SER A N 1
ATOM 671 C CA . SER A 1 84 ? 14.667 36.178 -23.658 1.00 72.88 84 SER A CA 1
ATOM 672 C C . SER A 1 84 ? 14.477 37.439 -24.523 1.00 72.88 84 SER A C 1
ATOM 674 O O . SER A 1 84 ? 14.429 37.370 -25.751 1.00 72.88 84 SER A O 1
ATOM 676 N N . THR A 1 85 ? 14.398 38.603 -23.878 1.00 83.25 85 THR A N 1
ATOM 677 C CA . THR A 1 85 ? 14.486 39.935 -24.501 1.00 83.25 85 THR A CA 1
ATOM 678 C C . THR A 1 85 ? 15.739 40.707 -24.059 1.00 83.25 85 THR A C 1
ATOM 680 O O . THR A 1 85 ? 15.838 41.904 -24.319 1.00 83.25 85 THR A O 1
ATOM 683 N N . ASP A 1 86 ? 16.671 40.051 -23.358 1.00 78.31 86 ASP A N 1
ATOM 684 C CA . ASP A 1 86 ? 17.890 40.673 -22.829 1.00 78.31 86 ASP A CA 1
ATOM 685 C C . ASP A 1 86 ? 18.806 41.179 -23.970 1.00 78.31 86 ASP A C 1
ATOM 687 O O . ASP A 1 86 ? 18.928 40.502 -24.999 1.00 78.31 86 ASP A O 1
ATOM 691 N N . PRO A 1 87 ? 19.514 42.317 -23.805 1.00 80.38 87 PRO A N 1
ATOM 692 C CA . PRO A 1 87 ? 20.431 42.839 -24.827 1.00 80.38 87 PRO A CA 1
ATOM 693 C C . PRO A 1 87 ? 21.568 41.879 -25.220 1.00 80.38 87 PRO A C 1
ATOM 695 O O . PRO A 1 87 ? 22.083 41.965 -26.332 1.00 80.38 87 PRO A O 1
ATOM 698 N N . ASP A 1 88 ? 21.946 40.958 -24.328 1.00 80.88 88 ASP A N 1
ATOM 699 C CA . ASP A 1 88 ? 23.012 39.964 -24.516 1.00 80.88 88 ASP A CA 1
ATOM 700 C C . ASP A 1 88 ? 22.522 38.636 -25.134 1.00 80.88 88 ASP A C 1
ATOM 702 O O . ASP A 1 88 ? 23.310 37.709 -25.346 1.00 80.88 88 ASP A O 1
ATOM 706 N N . ARG A 1 89 ? 21.225 38.523 -25.467 1.00 86.75 89 ARG A N 1
ATOM 707 C CA . ARG A 1 89 ? 20.600 37.288 -25.972 1.00 86.75 89 ARG A CA 1
ATOM 708 C C . ARG A 1 89 ? 21.368 36.643 -27.124 1.00 86.75 89 ARG A C 1
ATOM 710 O O . ARG A 1 89 ? 21.571 35.431 -27.112 1.00 86.75 89 ARG A O 1
ATOM 717 N N . LEU A 1 90 ? 21.762 37.421 -28.134 1.00 87.94 90 LEU A N 1
ATOM 718 C CA . LEU A 1 90 ? 22.431 36.880 -29.325 1.00 87.94 90 LEU A CA 1
ATOM 719 C C . LEU A 1 90 ? 23.833 36.343 -29.004 1.00 87.94 90 LEU A C 1
ATOM 721 O O . LEU A 1 90 ? 24.225 35.316 -29.552 1.00 87.94 90 LEU A O 1
ATOM 725 N N . GLU A 1 91 ? 24.549 36.981 -28.076 1.00 85.31 91 GLU A N 1
ATOM 726 C CA . GLU A 1 91 ? 25.847 36.514 -27.582 1.00 85.31 91 GLU A CA 1
ATOM 727 C C . GLU A 1 91 ? 25.691 35.209 -26.787 1.00 85.31 91 GLU A C 1
ATOM 729 O O . GLU A 1 91 ? 26.415 34.239 -27.020 1.00 85.31 91 GLU A O 1
ATOM 734 N N . ARG A 1 92 ? 24.669 35.128 -25.924 1.00 81.69 92 ARG A N 1
ATOM 735 C CA . ARG A 1 92 ? 24.332 33.909 -25.169 1.00 81.69 92 ARG A CA 1
ATOM 736 C C . ARG A 1 92 ? 23.925 32.750 -26.076 1.00 81.69 92 ARG A C 1
ATOM 738 O O . ARG A 1 92 ? 24.411 31.640 -25.880 1.00 81.69 92 ARG A O 1
ATOM 745 N N . LEU A 1 93 ? 23.101 32.994 -27.097 1.00 86.12 93 LEU A N 1
ATOM 746 C CA . LEU A 1 93 ? 22.718 31.972 -28.078 1.00 86.12 93 LEU A CA 1
ATOM 747 C C . LEU A 1 93 ? 23.902 31.537 -28.957 1.00 86.12 93 LEU A C 1
ATOM 749 O O . LEU A 1 93 ? 24.031 30.350 -29.251 1.00 86.12 93 LEU A O 1
ATOM 753 N N . ALA A 1 94 ? 24.803 32.449 -29.334 1.00 87.88 94 ALA A N 1
ATOM 754 C CA . ALA A 1 94 ? 26.024 32.093 -30.057 1.00 87.88 94 ALA A CA 1
ATOM 755 C C . ALA A 1 94 ? 26.973 31.241 -29.192 1.00 87.88 94 ALA A C 1
ATOM 757 O O . ALA A 1 94 ? 27.448 30.203 -29.650 1.00 87.88 94 ALA A O 1
ATOM 758 N N . SER A 1 95 ? 27.166 31.608 -27.922 1.00 84.94 95 SER A N 1
ATOM 759 C CA . SER A 1 95 ? 27.924 30.817 -26.940 1.00 84.94 95 SER A CA 1
ATOM 760 C C . SER A 1 95 ? 27.291 29.435 -26.700 1.00 84.94 95 SER A C 1
ATOM 762 O O . SER A 1 95 ? 27.979 28.411 -26.643 1.00 84.94 95 SER A O 1
ATOM 764 N N . ALA A 1 96 ? 25.955 29.358 -26.683 1.00 81.81 96 ALA A N 1
ATOM 765 C CA . ALA A 1 96 ? 25.227 28.095 -26.618 1.00 81.81 96 ALA A CA 1
ATOM 766 C C . ALA A 1 96 ? 25.459 27.201 -27.851 1.00 81.81 96 ALA A C 1
ATOM 768 O O . ALA A 1 96 ? 25.359 25.979 -27.723 1.00 81.81 96 ALA A O 1
ATOM 769 N N . LEU A 1 97 ? 25.819 27.737 -29.028 1.00 85.25 97 LEU A N 1
ATOM 770 C CA . LEU A 1 97 ? 26.248 26.922 -30.176 1.00 85.25 97 LEU A CA 1
ATOM 771 C C . LEU A 1 97 ? 27.627 26.289 -29.940 1.00 85.25 97 LEU A C 1
ATOM 773 O O . LEU A 1 97 ? 27.768 25.091 -30.198 1.00 85.25 97 LEU A O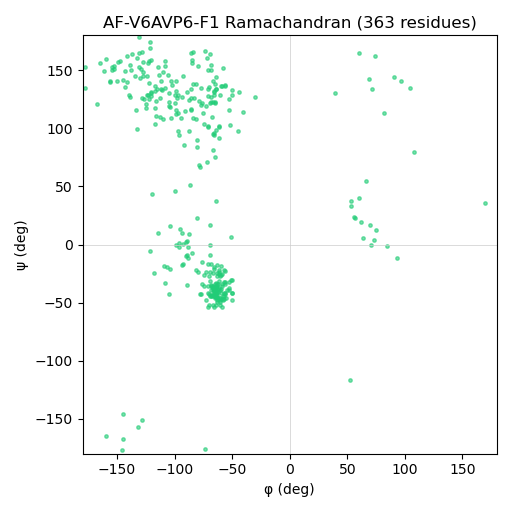 1
ATOM 777 N N . ASP A 1 98 ? 28.579 27.036 -29.373 1.00 80.31 98 ASP A N 1
ATOM 778 C CA . ASP A 1 98 ? 29.949 26.574 -29.083 1.00 80.31 98 ASP A CA 1
ATOM 779 C C . ASP A 1 98 ? 30.034 25.539 -27.954 1.00 80.31 98 ASP A C 1
ATOM 781 O O . ASP A 1 98 ? 30.947 24.711 -27.938 1.00 80.31 98 ASP A O 1
ATOM 785 N N . ALA A 1 99 ? 29.083 25.554 -27.013 1.00 66.50 99 ALA A N 1
ATOM 786 C CA . ALA A 1 99 ? 29.075 24.621 -25.890 1.00 66.50 99 ALA A CA 1
ATOM 787 C C . ALA A 1 99 ? 29.170 23.154 -26.376 1.00 66.50 99 ALA A C 1
ATOM 789 O O . ALA A 1 99 ? 28.327 22.727 -27.181 1.00 66.50 99 ALA A O 1
ATOM 790 N N . PRO A 1 100 ? 30.142 22.347 -25.896 1.00 58.44 100 PRO A N 1
ATOM 791 C CA . PRO A 1 100 ? 30.255 20.948 -26.293 1.00 58.44 100 PRO A CA 1
ATOM 792 C C . PRO A 1 100 ? 28.966 20.196 -25.957 1.00 58.44 100 PRO A C 1
ATOM 794 O O . PRO A 1 100 ? 28.237 20.558 -25.033 1.00 58.44 100 PRO A O 1
ATOM 797 N N . LEU A 1 101 ? 28.669 19.141 -26.721 1.00 48.16 101 LEU A N 1
ATOM 798 C CA . LEU A 1 101 ? 27.447 18.351 -26.568 1.00 48.16 101 LEU A CA 1
ATOM 799 C C . LEU A 1 101 ? 27.432 17.589 -25.233 1.00 48.16 101 LEU A C 1
ATOM 801 O O . LEU A 1 101 ? 27.674 16.384 -25.190 1.00 48.16 101 LEU A O 1
ATOM 805 N N . VAL A 1 102 ? 27.063 18.272 -24.148 1.00 46.12 102 VAL A N 1
ATOM 806 C CA . VAL A 1 102 ? 26.528 17.629 -22.949 1.00 46.12 102 VAL A CA 1
ATOM 807 C C . VAL A 1 102 ? 25.193 17.026 -23.365 1.00 46.12 102 VAL A C 1
ATOM 809 O O . VAL A 1 102 ? 24.172 17.710 -23.448 1.00 46.12 102 VAL A O 1
ATOM 812 N N . THR A 1 103 ? 25.214 15.739 -23.705 1.00 43.03 103 THR A N 1
ATOM 813 C CA . THR A 1 103 ? 24.060 14.985 -24.196 1.00 43.03 103 THR A CA 1
ATOM 814 C C . THR A 1 103 ? 23.065 14.722 -23.070 1.00 43.03 103 THR A C 1
ATOM 816 O O . THR A 1 103 ? 22.854 13.591 -22.635 1.00 43.03 103 THR A O 1
ATOM 819 N N . LYS A 1 104 ? 22.375 15.776 -22.621 1.00 43.47 104 LYS A N 1
ATOM 820 C CA . LYS A 1 104 ? 21.112 15.620 -21.904 1.00 43.47 104 LYS A CA 1
ATOM 821 C C . LYS A 1 104 ? 20.118 15.042 -22.909 1.00 43.47 104 LYS A C 1
ATOM 823 O O . LYS A 1 104 ? 19.563 15.764 -23.732 1.00 43.47 104 LYS A O 1
ATOM 828 N N . ILE A 1 105 ? 20.002 13.714 -22.898 1.00 49.22 105 ILE A N 1
ATOM 829 C CA . ILE A 1 105 ? 19.196 12.939 -23.842 1.00 49.22 105 ILE A CA 1
ATOM 830 C C . ILE A 1 105 ? 17.782 13.516 -23.835 1.00 49.22 105 ILE A C 1
ATOM 832 O O . ILE A 1 105 ? 17.096 13.477 -22.811 1.00 49.22 105 ILE A O 1
ATOM 836 N N . ILE A 1 106 ? 17.356 14.064 -24.973 1.00 49.31 106 ILE A N 1
ATOM 837 C CA . ILE A 1 106 ? 15.972 14.489 -25.160 1.00 49.31 106 ILE A CA 1
ATOM 838 C C . ILE A 1 106 ? 15.156 13.202 -25.247 1.00 49.31 106 ILE A C 1
ATOM 840 O O . ILE A 1 106 ? 15.198 12.496 -26.252 1.00 49.31 106 ILE A O 1
ATOM 844 N N . ARG A 1 107 ? 14.482 12.858 -24.148 1.00 55.03 107 ARG A N 1
ATOM 845 C CA . ARG A 1 107 ? 13.609 11.687 -24.071 1.00 55.03 107 ARG A CA 1
ATOM 846 C C . ARG A 1 107 ? 12.272 12.059 -24.702 1.00 55.03 107 ARG A C 1
ATOM 848 O O . ARG A 1 107 ? 11.400 12.563 -23.999 1.00 55.03 107 ARG A O 1
ATOM 855 N N . ASP A 1 108 ? 12.134 11.842 -26.008 1.00 55.78 108 ASP A N 1
ATOM 856 C CA . ASP A 1 108 ? 10.810 11.868 -26.630 1.00 55.78 108 ASP A CA 1
ATOM 857 C C . ASP A 1 108 ? 10.020 10.659 -26.115 1.00 55.78 108 ASP A C 1
ATOM 859 O O . ASP A 1 108 ? 10.490 9.520 -26.166 1.00 55.78 108 ASP A O 1
ATOM 863 N N . ARG A 1 109 ? 8.866 10.931 -25.504 1.00 66.12 109 ARG A N 1
ATOM 864 C CA . ARG A 1 109 ? 8.027 9.940 -24.806 1.00 66.12 109 ARG A CA 1
ATOM 865 C C . ARG A 1 109 ? 6.643 9.873 -25.444 1.00 66.12 109 ARG A C 1
ATOM 867 O O . ARG A 1 109 ? 5.621 9.847 -24.766 1.00 66.12 109 ARG A O 1
ATOM 874 N N . THR A 1 110 ? 6.652 9.870 -26.769 1.00 56.38 110 THR A N 1
ATOM 875 C CA . THR A 1 110 ? 5.496 9.871 -27.659 1.00 56.38 110 THR A CA 1
ATOM 876 C C . THR A 1 110 ? 5.425 8.537 -28.397 1.00 56.38 110 THR A C 1
ATOM 878 O O . THR A 1 110 ? 6.261 8.216 -29.235 1.00 56.38 110 THR A O 1
ATOM 881 N N . SER A 1 111 ? 4.431 7.718 -28.055 1.00 54.34 111 SER A N 1
ATOM 882 C CA . SER A 1 111 ? 3.926 6.661 -28.939 1.00 54.34 111 SER A CA 1
ATOM 883 C C . SER A 1 111 ? 2.608 6.122 -28.395 1.00 54.34 111 SER A C 1
ATOM 885 O O . SER A 1 111 ? 2.582 5.567 -27.295 1.00 54.34 111 SER A O 1
ATOM 887 N N . GLU A 1 112 ? 1.546 6.221 -29.185 1.00 51.91 112 GLU A N 1
ATOM 888 C CA . GLU A 1 112 ? 0.420 5.296 -29.078 1.00 51.91 112 GLU A CA 1
ATOM 889 C C . GLU A 1 112 ? 0.861 3.982 -29.739 1.00 51.91 112 GLU A C 1
ATOM 891 O O . GLU A 1 112 ? 1.292 3.974 -30.892 1.00 51.91 112 GLU A O 1
ATOM 896 N N . SER A 1 113 ? 0.842 2.879 -28.991 1.00 57.97 113 SER A N 1
ATOM 897 C CA . SER A 1 113 ? 1.230 1.554 -29.483 1.00 57.97 113 SER A CA 1
ATOM 898 C C . SER A 1 113 ? 0.370 0.475 -28.838 1.00 57.97 113 SER A C 1
ATOM 900 O O . SER A 1 113 ? 0.107 0.538 -27.641 1.00 57.97 113 SER A O 1
ATOM 902 N N . GLU A 1 114 ? -0.003 -0.551 -29.605 1.00 64.06 114 GLU A N 1
ATOM 903 C CA . GLU A 1 114 ? -0.776 -1.709 -29.113 1.00 64.06 114 GLU A CA 1
ATOM 904 C C . GLU A 1 114 ? 0.019 -2.617 -28.147 1.00 64.06 114 GLU A C 1
ATOM 906 O O . GLU A 1 114 ? -0.541 -3.515 -27.524 1.00 64.06 114 GLU A O 1
ATOM 911 N N . GLY A 1 115 ? 1.329 -2.382 -28.010 1.00 81.62 115 GLY A N 1
ATOM 912 C CA . GLY A 1 115 ? 2.232 -3.063 -27.078 1.00 81.62 115 GLY A CA 1
ATOM 913 C C . GLY A 1 115 ? 3.103 -2.073 -26.299 1.00 81.62 115 GLY A C 1
ATOM 914 O O . GLY A 1 115 ? 2.754 -0.899 -26.169 1.00 81.62 115 GLY A O 1
ATOM 915 N N . ILE A 1 116 ? 4.255 -2.526 -25.791 1.00 89.19 116 ILE A N 1
ATOM 916 C CA . ILE A 1 116 ? 5.140 -1.695 -24.959 1.00 89.19 116 ILE A CA 1
ATOM 917 C C . ILE A 1 116 ? 5.701 -0.511 -25.778 1.00 89.19 116 ILE A C 1
ATOM 919 O O . ILE A 1 116 ? 6.414 -0.739 -26.758 1.00 89.19 116 ILE A O 1
ATOM 923 N N . PRO A 1 117 ? 5.467 0.751 -25.358 1.00 88.94 117 PRO A N 1
ATOM 924 C CA . PRO A 1 117 ? 6.028 1.935 -26.006 1.00 88.94 117 PRO A CA 1
ATOM 925 C C . PRO A 1 117 ? 7.540 1.861 -26.239 1.00 88.94 117 PRO A C 1
ATOM 927 O O . PRO A 1 117 ? 8.317 1.571 -25.323 1.00 88.94 117 PRO A O 1
ATOM 930 N N . LYS A 1 118 ? 7.986 2.209 -27.453 1.00 85.94 118 LYS A N 1
ATOM 931 C CA . LYS A 1 118 ? 9.406 2.129 -27.849 1.00 85.94 118 LYS A CA 1
ATOM 932 C C . LYS A 1 118 ? 10.329 2.898 -26.898 1.00 85.94 118 LYS A C 1
ATOM 934 O O . LYS A 1 118 ? 11.391 2.396 -26.533 1.00 85.94 118 LYS A O 1
ATOM 939 N N . TRP A 1 119 ? 9.899 4.072 -26.432 1.00 85.44 119 TRP A N 1
ATOM 940 C CA . TRP A 1 119 ? 10.680 4.896 -25.506 1.00 85.44 119 TRP A CA 1
ATOM 941 C C . TRP A 1 119 ? 10.975 4.185 -24.170 1.00 85.44 119 TRP A C 1
ATOM 943 O O . TRP A 1 119 ? 12.012 4.452 -23.564 1.00 85.44 119 TRP A O 1
ATOM 953 N N . ILE A 1 120 ? 10.123 3.245 -23.731 1.00 90.31 120 ILE A N 1
ATOM 954 C CA . ILE A 1 120 ? 10.353 2.421 -22.530 1.00 90.31 120 ILE A CA 1
ATOM 955 C C . ILE A 1 120 ? 11.482 1.427 -22.789 1.00 90.31 120 ILE A C 1
ATOM 957 O O . ILE A 1 120 ? 12.364 1.271 -21.945 1.00 90.31 120 ILE A O 1
ATOM 961 N N . LYS A 1 121 ? 11.495 0.793 -23.967 1.00 91.12 121 LYS A N 1
ATOM 962 C CA . LYS A 1 121 ? 12.570 -0.119 -24.384 1.00 91.12 121 LYS A CA 1
ATOM 963 C C . LYS A 1 121 ? 13.900 0.622 -24.521 1.00 91.12 121 LYS A C 1
ATOM 965 O O . LYS A 1 121 ? 14.930 0.115 -24.080 1.00 91.12 121 LYS A O 1
ATOM 970 N N . ASP A 1 122 ? 13.871 1.858 -25.012 1.00 88.38 122 ASP A N 1
ATOM 971 C CA . ASP A 1 122 ? 15.042 2.734 -25.106 1.00 88.38 122 ASP A CA 1
ATOM 972 C C . ASP A 1 122 ? 15.558 3.201 -23.724 1.00 88.38 122 ASP A C 1
ATOM 974 O O . ASP A 1 122 ? 16.766 3.155 -23.469 1.00 88.38 122 ASP A O 1
ATOM 978 N N . ASP A 1 123 ? 14.674 3.619 -22.806 1.00 87.75 123 ASP A N 1
ATOM 979 C CA . ASP A 1 123 ? 15.040 3.989 -21.425 1.00 87.75 123 ASP A CA 1
ATOM 980 C C . ASP A 1 123 ? 15.602 2.779 -20.654 1.00 87.75 123 ASP A C 1
ATOM 982 O O . ASP A 1 123 ? 16.644 2.884 -20.002 1.00 87.75 123 ASP A O 1
ATOM 986 N N . ALA A 1 124 ? 14.985 1.603 -20.796 1.00 91.56 124 ALA A N 1
ATOM 987 C CA . ALA A 1 124 ? 15.456 0.358 -20.193 1.00 91.56 124 ALA A CA 1
ATOM 988 C C . ALA A 1 124 ? 16.808 -0.104 -20.775 1.00 91.56 124 ALA A C 1
ATOM 990 O O . ALA A 1 124 ? 17.687 -0.549 -20.033 1.00 91.56 124 ALA A O 1
ATOM 991 N N . THR A 1 125 ? 17.017 0.082 -22.085 1.00 92.06 125 THR A N 1
ATOM 992 C CA . THR A 1 125 ? 18.298 -0.173 -22.767 1.00 92.06 125 THR A CA 1
ATOM 993 C C . THR A 1 125 ? 19.423 0.662 -22.158 1.00 92.06 125 THR A C 1
ATOM 995 O O . THR A 1 125 ? 20.491 0.143 -21.831 1.00 92.06 125 THR A O 1
ATOM 998 N N . ARG A 1 126 ? 19.186 1.961 -21.944 1.00 88.56 126 ARG A N 1
ATOM 999 C CA . ARG A 1 126 ? 20.163 2.837 -21.281 1.00 88.56 126 ARG A CA 1
ATOM 1000 C C . ARG A 1 126 ? 20.369 2.460 -19.813 1.00 88.56 126 ARG A C 1
ATOM 1002 O O . ARG A 1 126 ? 21.509 2.470 -19.346 1.00 88.56 126 ARG A O 1
ATOM 1009 N N . TRP A 1 127 ? 19.302 2.085 -19.106 1.00 88.94 127 TRP A N 1
ATOM 1010 C CA . TRP A 1 127 ? 19.381 1.667 -17.709 1.00 88.94 127 TRP A CA 1
ATOM 1011 C C . TRP A 1 127 ? 20.269 0.438 -17.511 1.00 88.94 127 TRP A C 1
ATOM 1013 O O . TRP A 1 127 ? 21.200 0.514 -16.708 1.00 88.94 127 TRP A O 1
ATOM 1023 N N . TYR A 1 128 ? 20.062 -0.668 -18.246 1.00 92.25 128 TYR A N 1
ATOM 1024 C CA . TYR A 1 128 ? 2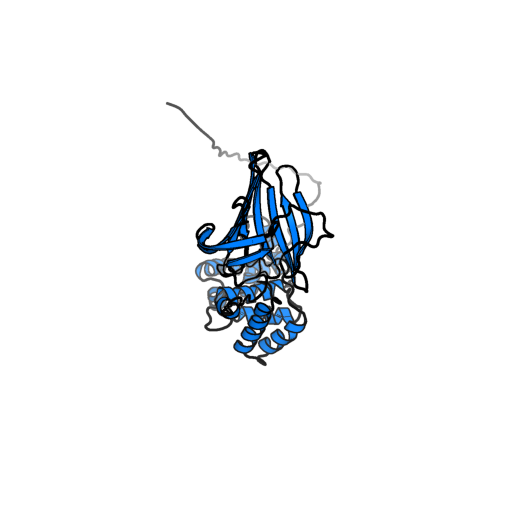0.876 -1.878 -18.029 1.00 92.25 128 TYR A CA 1
ATOM 1025 C C . TYR A 1 128 ? 22.357 -1.630 -18.357 1.00 92.25 128 TYR A C 1
ATOM 1027 O O . TYR A 1 128 ? 23.223 -2.149 -17.654 1.00 92.25 128 TYR A O 1
ATOM 1035 N N . GLN A 1 129 ? 22.640 -0.771 -19.347 1.00 89.94 129 GLN A N 1
ATOM 1036 C CA . GLN A 1 129 ? 23.987 -0.313 -19.721 1.00 89.94 129 GLN A CA 1
ATOM 1037 C C . GLN A 1 129 ? 24.652 0.610 -18.680 1.00 89.94 129 GLN A C 1
ATOM 1039 O O . GLN A 1 129 ? 25.769 1.066 -18.910 1.00 89.94 129 GLN A O 1
ATOM 1044 N N . GLY A 1 130 ? 23.982 0.928 -17.566 1.00 83.94 130 GLY A N 1
ATOM 1045 C CA . GLY A 1 130 ? 24.503 1.812 -16.518 1.00 83.94 130 GLY A CA 1
ATOM 1046 C C . GLY A 1 130 ? 24.493 3.300 -16.885 1.00 83.94 130 GLY A C 1
ATOM 1047 O O . GLY A 1 130 ? 25.101 4.102 -16.184 1.00 83.94 130 GLY A O 1
ATOM 1048 N N . LYS A 1 131 ? 23.809 3.682 -17.972 1.00 83.19 131 LYS A N 1
ATOM 1049 C CA . LYS A 1 131 ? 23.725 5.071 -18.463 1.00 83.19 131 LYS A CA 1
ATOM 1050 C C . LYS A 1 131 ? 22.560 5.859 -17.858 1.00 83.19 131 LYS A C 1
ATOM 1052 O O . LYS A 1 131 ? 22.467 7.060 -18.081 1.00 83.19 131 LYS A O 1
ATOM 1057 N N . GLU A 1 132 ? 21.670 5.194 -17.123 1.00 80.25 132 GLU A N 1
ATOM 1058 C CA . GLU A 1 132 ? 20.511 5.795 -16.456 1.00 80.25 132 GLU A CA 1
ATOM 1059 C C . GLU A 1 132 ? 20.324 5.204 -15.053 1.00 80.25 132 GLU A C 1
ATOM 1061 O O . GLU A 1 132 ? 20.724 4.071 -14.776 1.00 80.25 132 GLU A O 1
ATOM 1066 N N . ARG A 1 133 ? 19.686 5.981 -14.173 1.00 79.12 133 ARG A N 1
ATOM 1067 C CA . ARG A 1 133 ? 19.333 5.581 -12.802 1.00 79.12 133 ARG A CA 1
ATOM 1068 C C . ARG A 1 133 ? 18.005 4.825 -12.764 1.00 79.12 133 ARG A C 1
ATOM 1070 O O . ARG A 1 133 ? 17.177 4.979 -13.660 1.00 79.12 133 ARG A O 1
ATOM 1077 N N . ASP A 1 134 ? 17.791 4.056 -11.699 1.00 79.81 134 ASP A N 1
ATOM 1078 C CA . ASP A 1 134 ? 16.596 3.223 -11.495 1.00 79.81 134 ASP A CA 1
ATOM 1079 C C . ASP A 1 134 ? 15.293 4.001 -11.708 1.00 79.81 134 ASP A C 1
ATOM 1081 O O . ASP A 1 134 ? 14.432 3.529 -12.444 1.00 79.81 134 ASP A O 1
ATOM 1085 N N . ASN A 1 135 ? 15.209 5.244 -11.217 1.00 74.31 135 ASN A N 1
ATOM 1086 C CA . ASN A 1 135 ? 14.035 6.111 -11.366 1.00 74.31 135 ASN A CA 1
ATOM 1087 C C . ASN A 1 135 ? 13.590 6.368 -12.825 1.00 74.31 135 ASN A C 1
ATOM 1089 O O . ASN A 1 135 ? 12.427 6.699 -13.063 1.00 74.31 135 ASN A O 1
ATOM 1093 N N . ILE A 1 136 ? 14.483 6.218 -13.810 1.00 80.38 136 ILE A N 1
ATOM 1094 C CA . ILE A 1 136 ? 14.141 6.319 -15.236 1.00 80.38 136 ILE A CA 1
ATOM 1095 C C . ILE A 1 136 ? 13.438 5.047 -15.719 1.00 80.38 136 ILE A C 1
ATOM 1097 O O . ILE A 1 136 ? 12.413 5.144 -16.394 1.00 80.38 136 ILE A O 1
ATOM 1101 N N . LEU A 1 137 ? 13.915 3.867 -15.311 1.00 85.31 137 LEU A N 1
ATOM 1102 C CA . LEU A 1 137 ? 13.236 2.599 -15.591 1.00 85.31 137 LEU A CA 1
ATOM 1103 C C . LEU A 1 137 ? 11.908 2.495 -14.816 1.00 85.31 137 LEU A C 1
ATOM 1105 O O . LEU A 1 137 ? 10.897 2.097 -15.395 1.00 85.31 137 LEU A O 1
ATOM 1109 N N . SER A 1 138 ? 11.870 2.952 -13.559 1.00 82.50 138 SER A N 1
ATOM 1110 C CA . SER A 1 138 ? 10.650 3.076 -12.746 1.00 82.50 138 SER A CA 1
ATOM 1111 C C . SER A 1 138 ? 9.550 3.865 -13.457 1.00 82.50 138 SER A C 1
ATOM 1113 O O . SER A 1 138 ? 8.381 3.495 -13.387 1.00 82.50 138 SER A O 1
ATOM 1115 N N . TYR A 1 139 ? 9.907 4.936 -14.176 1.00 79.00 139 TYR A N 1
ATOM 1116 C CA . TYR A 1 139 ? 8.944 5.731 -14.941 1.00 79.00 139 TYR A CA 1
ATOM 1117 C C . TYR A 1 139 ? 8.315 4.928 -16.094 1.00 79.00 139 TYR A C 1
ATOM 1119 O O . TYR A 1 139 ? 7.106 5.011 -16.308 1.00 79.00 139 TYR A O 1
ATOM 1127 N N . GLY A 1 140 ? 9.107 4.116 -16.803 1.00 85.38 140 GLY A N 1
ATOM 1128 C CA . GLY A 1 140 ? 8.595 3.196 -17.823 1.00 85.38 140 GLY A CA 1
ATOM 1129 C C . GLY A 1 140 ? 7.656 2.142 -17.232 1.00 85.38 140 GLY A C 1
ATOM 1130 O O . GLY A 1 140 ? 6.554 1.936 -17.735 1.00 85.38 140 GLY A O 1
ATOM 1131 N N . ILE A 1 141 ? 8.043 1.538 -16.105 1.00 86.44 141 ILE A N 1
ATOM 1132 C CA . ILE A 1 141 ? 7.214 0.561 -15.380 1.00 86.44 141 ILE A CA 1
ATOM 1133 C C . ILE A 1 141 ? 5.893 1.201 -14.923 1.00 86.44 141 ILE A C 1
ATOM 1135 O O . ILE A 1 141 ? 4.828 0.647 -15.181 1.00 86.44 141 ILE A O 1
ATOM 1139 N N . ARG A 1 142 ? 5.936 2.411 -14.347 1.00 76.19 142 ARG A N 1
ATOM 1140 C CA . ARG A 1 142 ? 4.743 3.191 -13.974 1.00 76.19 142 ARG A CA 1
ATOM 1141 C C . ARG A 1 142 ? 3.815 3.438 -15.162 1.00 76.19 142 ARG A C 1
ATOM 1143 O O . ARG A 1 142 ? 2.605 3.315 -15.008 1.00 76.19 142 ARG A O 1
ATOM 1150 N N . HIS A 1 143 ? 4.357 3.778 -16.332 1.00 81.06 143 HIS A N 1
ATOM 1151 C CA . HIS A 1 143 ? 3.543 3.963 -17.531 1.00 81.06 143 HIS A CA 1
ATOM 1152 C C . HIS A 1 143 ? 2.866 2.652 -17.958 1.00 81.06 143 HIS A C 1
ATOM 1154 O O . HIS A 1 143 ? 1.667 2.653 -18.204 1.00 81.06 143 HIS A O 1
ATOM 1160 N N . MET A 1 144 ? 3.582 1.521 -17.969 1.00 87.31 144 MET A N 1
ATOM 1161 C CA . MET A 1 144 ? 2.983 0.219 -18.305 1.00 87.31 144 MET A CA 1
ATOM 1162 C C . MET A 1 144 ? 1.879 -0.210 -17.327 1.00 87.31 144 MET A C 1
ATOM 1164 O O . MET A 1 144 ? 0.905 -0.826 -17.748 1.00 87.31 144 MET A O 1
ATOM 1168 N N . ILE A 1 145 ? 1.995 0.131 -16.041 1.00 79.94 145 ILE A N 1
ATOM 1169 C CA . ILE A 1 145 ? 0.949 -0.122 -15.038 1.00 79.94 145 ILE A CA 1
ATOM 1170 C C . ILE A 1 145 ? -0.265 0.784 -15.290 1.00 79.94 145 ILE A C 1
ATOM 1172 O O . ILE A 1 145 ? -1.387 0.298 -15.408 1.00 79.94 145 ILE A O 1
ATOM 1176 N N . ASN A 1 146 ? -0.042 2.095 -15.420 1.00 72.19 146 ASN A N 1
ATOM 1177 C CA . ASN A 1 146 ? -1.109 3.081 -15.615 1.00 72.19 146 ASN A CA 1
ATOM 1178 C C . ASN A 1 146 ? -1.883 2.880 -16.928 1.00 72.19 146 ASN A C 1
ATOM 1180 O O . ASN A 1 146 ? -3.082 3.135 -16.969 1.00 72.19 146 ASN A O 1
ATOM 1184 N N . SER A 1 147 ? -1.205 2.418 -17.980 1.00 77.62 147 SER A N 1
ATOM 1185 C CA . SER A 1 147 ? -1.796 2.102 -19.287 1.00 77.62 147 SER A CA 1
ATOM 1186 C C . SER A 1 147 ? -2.332 0.661 -19.371 1.00 77.62 147 SER A C 1
ATOM 1188 O O . SER A 1 147 ? -2.663 0.201 -20.458 1.00 77.62 147 SER A O 1
ATOM 1190 N N . ASN A 1 148 ? -2.391 -0.070 -18.247 1.00 79.56 148 ASN A N 1
ATOM 1191 C CA . ASN A 1 148 ? -2.871 -1.457 -18.137 1.00 79.56 148 ASN A CA 1
ATOM 1192 C C . ASN A 1 148 ? -2.146 -2.488 -19.040 1.00 79.56 148 ASN A C 1
ATOM 1194 O O . ASN A 1 148 ? -2.673 -3.562 -19.316 1.00 79.56 148 ASN A O 1
ATOM 1198 N N . ILE A 1 149 ? -0.911 -2.191 -19.462 1.00 88.00 149 ILE A N 1
ATOM 1199 C CA . ILE A 1 149 ? -0.012 -3.125 -20.169 1.00 88.00 149 ILE A CA 1
ATOM 1200 C C . ILE A 1 149 ? 0.488 -4.208 -19.198 1.00 88.00 149 ILE A C 1
ATOM 1202 O O . ILE A 1 149 ? 0.639 -5.370 -19.567 1.00 88.00 149 ILE A O 1
ATOM 1206 N N . ILE A 1 150 ? 0.717 -3.834 -17.935 1.00 87.06 150 ILE A N 1
ATOM 1207 C CA . ILE A 1 150 ? 0.892 -4.775 -16.825 1.00 87.06 150 ILE A CA 1
ATOM 1208 C C . ILE A 1 150 ? -0.423 -4.766 -16.031 1.00 87.06 150 ILE A C 1
ATOM 1210 O O . ILE A 1 150 ? -0.690 -3.771 -15.350 1.00 87.06 150 ILE A O 1
ATOM 1214 N N . PRO A 1 151 ? -1.244 -5.833 -16.072 1.00 76.69 151 PRO A N 1
ATOM 1215 C CA . PRO A 1 151 ? -2.546 -5.866 -15.408 1.00 76.69 151 PRO A CA 1
ATOM 1216 C C . PRO A 1 151 ? -2.383 -6.123 -13.901 1.00 76.69 151 PRO A C 1
ATOM 1218 O O . PRO A 1 151 ? -2.728 -7.187 -13.385 1.00 76.69 151 PRO A O 1
ATOM 1221 N N . VAL A 1 152 ? -1.817 -5.156 -13.165 1.00 67.44 152 VAL A N 1
ATOM 1222 C CA . VAL A 1 152 ? -1.419 -5.348 -11.754 1.00 67.44 152 VAL A CA 1
ATOM 1223 C C . VAL A 1 152 ? -2.596 -5.736 -10.865 1.00 67.44 152 VAL A C 1
ATOM 1225 O O . VAL A 1 152 ? -2.430 -6.566 -9.976 1.00 67.44 152 VAL A O 1
ATOM 1228 N N . GLN A 1 153 ? -3.795 -5.221 -11.146 1.00 62.25 153 GLN A N 1
ATOM 1229 C CA . GLN A 1 153 ? -5.005 -5.638 -10.438 1.00 62.25 153 GLN A CA 1
ATOM 1230 C C . GLN A 1 153 ? -5.225 -7.154 -10.532 1.00 62.25 153 GLN A C 1
ATOM 1232 O O . GLN A 1 153 ? -5.510 -7.764 -9.514 1.00 62.25 153 GLN A O 1
ATOM 1237 N N . GLN A 1 154 ? -5.004 -7.777 -11.695 1.00 60.12 154 GLN A N 1
ATOM 1238 C CA . GLN A 1 154 ? -5.140 -9.230 -11.884 1.00 60.12 154 GLN A CA 1
ATOM 1239 C C . GLN A 1 154 ? -3.976 -10.015 -11.249 1.00 60.12 154 GLN A C 1
ATOM 1241 O O . GLN A 1 154 ? -4.157 -11.092 -10.687 1.00 60.12 154 GLN A O 1
ATOM 1246 N N . ILE A 1 155 ? -2.764 -9.455 -11.294 1.00 58.22 155 ILE A N 1
ATOM 1247 C CA . ILE A 1 155 ? -1.555 -10.053 -10.698 1.00 58.22 155 ILE A CA 1
ATOM 1248 C C . ILE A 1 155 ? -1.658 -10.099 -9.165 1.00 58.22 155 ILE A C 1
ATOM 1250 O O . ILE A 1 155 ? -1.228 -11.073 -8.542 1.00 58.22 155 ILE A O 1
ATOM 1254 N N . LEU A 1 156 ? -2.256 -9.064 -8.567 1.00 56.75 156 LEU A N 1
ATOM 1255 C CA . LEU A 1 156 ? -2.543 -8.963 -7.137 1.00 56.75 156 LEU A CA 1
ATOM 1256 C C . LEU A 1 156 ? -3.923 -9.532 -6.753 1.00 56.75 156 LEU A C 1
ATOM 1258 O O . LEU A 1 156 ? -4.162 -9.724 -5.565 1.00 56.75 156 LEU A O 1
ATOM 1262 N N . SER A 1 157 ? -4.805 -9.868 -7.708 1.00 44.16 157 SER A N 1
ATOM 1263 C CA . SER A 1 157 ? -6.114 -10.502 -7.450 1.00 44.16 157 SER A CA 1
ATOM 1264 C C . SER A 1 157 ? -6.041 -12.012 -7.224 1.00 44.16 157 SER A C 1
ATOM 1266 O O . SER A 1 157 ? -7.053 -12.705 -7.338 1.00 44.16 157 SER A O 1
ATOM 1268 N N . HIS A 1 158 ? -4.882 -12.541 -6.826 1.00 45.59 158 HIS A N 1
ATOM 1269 C CA . HIS A 1 158 ? -4.961 -13.586 -5.815 1.00 45.59 158 HIS A CA 1
ATOM 1270 C C . HIS A 1 158 ? -5.539 -12.926 -4.568 1.00 45.59 158 HIS A C 1
ATOM 1272 O O . HIS A 1 158 ? -4.823 -12.242 -3.836 1.00 45.59 158 HIS A O 1
ATOM 1278 N N . SER A 1 159 ? -6.854 -13.115 -4.390 1.00 45.47 159 SER A N 1
ATOM 1279 C CA . SER A 1 159 ? -7.574 -12.895 -3.136 1.00 45.47 159 SER A CA 1
ATOM 1280 C C . SER A 1 159 ? -6.625 -13.164 -1.984 1.00 45.47 159 SER A C 1
ATOM 1282 O O . SER A 1 159 ? -5.999 -14.228 -1.977 1.00 45.47 159 SER A O 1
ATOM 1284 N N . ILE A 1 160 ? -6.475 -12.225 -1.050 1.00 49.81 160 ILE A N 1
ATOM 1285 C CA . ILE A 1 160 ? -5.573 -12.454 0.073 1.00 49.81 160 ILE A CA 1
ATOM 1286 C C . ILE A 1 160 ? -6.201 -13.581 0.901 1.00 49.81 160 ILE A C 1
ATOM 1288 O O . ILE A 1 160 ? -7.113 -13.346 1.687 1.00 49.81 160 ILE A O 1
ATOM 1292 N N . THR A 1 161 ? -5.779 -14.826 0.659 1.00 53.31 161 THR A N 1
ATOM 1293 C CA . THR A 1 161 ? -6.298 -16.022 1.328 1.00 53.31 161 THR A CA 1
ATOM 1294 C C . THR A 1 161 ? -5.668 -16.102 2.709 1.00 53.31 161 THR A C 1
ATOM 1296 O O . THR A 1 161 ? -4.839 -16.966 2.992 1.00 53.31 161 THR A O 1
ATOM 1299 N N . CYS A 1 162 ? -6.025 -15.138 3.550 1.00 67.12 162 CYS A N 1
ATOM 1300 C CA . CYS A 1 162 ? -5.677 -15.110 4.953 1.00 67.12 162 CYS A CA 1
ATOM 1301 C C . CYS A 1 162 ? -6.494 -16.196 5.652 1.00 67.12 162 CYS A C 1
ATOM 1303 O O . CYS A 1 162 ? -7.691 -16.047 5.884 1.00 67.12 162 CYS A O 1
ATOM 1305 N N . SER A 1 163 ? -5.831 -17.321 5.908 1.00 70.38 163 SER A N 1
ATOM 1306 C CA . SER A 1 163 ? -6.391 -18.492 6.570 1.00 70.38 163 SER A CA 1
ATOM 1307 C C . SER A 1 163 ? -5.511 -18.832 7.767 1.00 70.38 163 SER A C 1
ATOM 1309 O O . SER A 1 163 ? -4.332 -19.127 7.591 1.00 70.38 163 SER A O 1
ATOM 1311 N N . ASP A 1 164 ? -6.085 -18.755 8.969 1.00 81.19 164 ASP A N 1
ATOM 1312 C CA . ASP A 1 164 ? -5.406 -18.893 10.269 1.00 81.19 164 ASP A CA 1
ATOM 1313 C C . ASP A 1 164 ? -4.187 -17.959 10.443 1.00 81.19 164 ASP A C 1
ATOM 1315 O O . ASP A 1 164 ? -3.153 -18.301 11.023 1.00 81.19 164 ASP A O 1
ATOM 1319 N N . MET A 1 165 ? -4.296 -16.731 9.927 1.00 81.69 165 MET A N 1
ATOM 1320 C CA . MET A 1 165 ? -3.249 -15.716 10.061 1.00 81.69 165 MET A CA 1
ATOM 1321 C C . MET A 1 165 ? -3.808 -14.296 10.138 1.00 81.69 165 MET A C 1
ATOM 1323 O O . MET A 1 165 ? -4.918 -14.020 9.682 1.00 81.69 165 MET A O 1
ATOM 1327 N N . ILE A 1 166 ? -3.011 -13.387 10.702 1.00 83.50 166 ILE A N 1
ATOM 1328 C CA . ILE A 1 166 ? -3.262 -11.943 10.656 1.00 83.50 166 ILE A CA 1
ATOM 1329 C C . ILE A 1 166 ? -3.076 -11.473 9.213 1.00 83.50 166 ILE A C 1
ATOM 1331 O O . ILE A 1 166 ? -2.022 -11.707 8.618 1.00 83.50 166 ILE A O 1
ATOM 1335 N N . CYS A 1 167 ? -4.069 -10.783 8.656 1.00 84.25 167 CYS A N 1
ATOM 1336 C CA . CYS A 1 167 ? -4.067 -10.381 7.251 1.00 84.25 167 CYS A CA 1
ATOM 1337 C C . CYS A 1 167 ? -3.339 -9.046 7.012 1.00 84.25 167 CYS A C 1
ATOM 1339 O O . CYS A 1 167 ? -3.878 -8.117 6.413 1.00 84.25 167 CYS A O 1
ATOM 1341 N N . LEU A 1 168 ? -2.108 -8.947 7.516 1.00 84.12 168 LEU A N 1
ATOM 1342 C CA . LEU A 1 168 ? -1.247 -7.775 7.381 1.00 84.12 168 LEU A CA 1
ATOM 1343 C C . LEU A 1 168 ? 0.071 -8.153 6.707 1.00 84.12 168 LEU A C 1
ATOM 1345 O O . LEU A 1 168 ? 0.676 -9.186 6.995 1.00 84.12 168 LEU A O 1
ATOM 1349 N N . THR A 1 169 ? 0.527 -7.287 5.814 1.00 78.50 169 THR A N 1
ATOM 1350 C CA . THR A 1 169 ? 1.742 -7.435 5.015 1.00 78.50 169 THR A CA 1
ATOM 1351 C C . THR A 1 169 ? 2.709 -6.276 5.262 1.00 78.50 169 THR A C 1
ATOM 1353 O O . THR A 1 169 ? 2.390 -5.300 5.937 1.00 78.50 169 THR A O 1
ATOM 1356 N N . TYR A 1 170 ? 3.944 -6.402 4.774 1.00 77.31 170 TYR A N 1
ATOM 1357 C CA . TYR A 1 170 ? 4.957 -5.353 4.908 1.00 77.31 170 TYR A CA 1
ATOM 1358 C C . TYR A 1 170 ? 4.469 -4.016 4.317 1.00 77.31 170 TYR A C 1
ATOM 1360 O O . TYR A 1 170 ? 3.912 -3.999 3.223 1.00 77.31 170 TYR A O 1
ATOM 1368 N N . ASN A 1 171 ? 4.720 -2.912 5.026 1.00 76.50 171 ASN A N 1
ATOM 1369 C CA . ASN A 1 171 ? 4.207 -1.561 4.764 1.00 76.50 171 ASN A CA 1
ATOM 1370 C C . ASN A 1 171 ? 2.680 -1.366 4.871 1.00 76.50 171 ASN A C 1
ATOM 1372 O O . ASN A 1 171 ? 2.212 -0.248 4.630 1.00 76.50 171 ASN A O 1
ATOM 1376 N N . ASP A 1 172 ? 1.893 -2.362 5.296 1.00 85.75 172 ASP A N 1
ATOM 1377 C CA . ASP A 1 172 ? 0.526 -2.068 5.736 1.00 85.75 172 ASP A CA 1
ATOM 1378 C C . ASP A 1 172 ? 0.578 -1.172 6.981 1.00 85.75 172 ASP A C 1
ATOM 1380 O O . ASP A 1 172 ? 1.373 -1.385 7.906 1.00 85.75 172 ASP A O 1
ATOM 1384 N N . TYR A 1 173 ? -0.244 -0.124 6.977 1.00 89.06 173 TYR A N 1
ATOM 1385 C CA . TYR A 1 173 ? -0.341 0.851 8.051 1.00 89.06 173 TYR A CA 1
ATOM 1386 C C . TYR A 1 173 ? -1.781 1.026 8.518 1.00 89.06 173 TYR A C 1
ATOM 1388 O O . TYR A 1 173 ? -2.723 1.014 7.726 1.00 89.06 173 TYR A O 1
ATOM 1396 N N . MET A 1 174 ? -1.951 1.254 9.816 1.00 92.69 174 MET A N 1
ATOM 1397 C CA . MET A 1 174 ? -3.245 1.496 10.444 1.00 92.69 174 MET A CA 1
ATOM 1398 C C . MET A 1 174 ? -3.113 2.702 11.368 1.00 92.69 174 MET A C 1
ATOM 1400 O O . MET A 1 174 ? -2.358 2.680 12.341 1.00 92.69 174 MET A O 1
ATOM 1404 N N . THR A 1 175 ? -3.836 3.767 11.040 1.00 92.81 175 THR A N 1
ATOM 1405 C CA . THR A 1 175 ? -3.887 5.005 11.816 1.00 92.81 175 THR A CA 1
ATOM 1406 C C . THR A 1 175 ? -5.151 5.008 12.656 1.00 92.81 175 THR A C 1
ATOM 1408 O O . THR A 1 175 ? -6.255 4.924 12.124 1.00 92.81 175 THR A O 1
ATOM 1411 N N . TYR A 1 176 ? -4.982 5.126 13.966 1.00 93.88 176 TYR A N 1
ATOM 1412 C CA . TYR A 1 176 ? -6.042 5.152 14.958 1.00 93.88 176 TYR A CA 1
ATOM 1413 C C . TYR A 1 176 ? -6.146 6.524 15.611 1.00 93.88 176 TYR A C 1
ATOM 1415 O O . TYR A 1 176 ? -5.139 7.144 15.954 1.00 93.88 176 TYR A O 1
ATOM 1423 N N . SER A 1 177 ? -7.378 6.963 15.848 1.00 93.38 177 SER A N 1
ATOM 1424 C CA . SER A 1 177 ? -7.695 8.031 16.793 1.00 93.38 177 SER A CA 1
ATOM 1425 C C . SER A 1 177 ? -8.157 7.393 18.100 1.00 93.38 177 SER A C 1
ATOM 1427 O O . SER A 1 177 ? -9.168 6.689 18.123 1.00 93.38 177 SER A O 1
ATOM 1429 N N . ILE A 1 178 ? -7.400 7.605 19.175 1.00 91.69 178 ILE A N 1
ATOM 1430 C CA . ILE A 1 178 ? -7.677 7.082 20.513 1.00 91.69 178 ILE A CA 1
ATOM 1431 C C . ILE A 1 178 ? -8.195 8.226 21.377 1.00 91.69 178 ILE A C 1
ATOM 1433 O O . ILE A 1 178 ? -7.501 9.225 21.573 1.00 91.69 178 ILE A O 1
ATOM 1437 N N . SER A 1 179 ? -9.388 8.067 21.942 1.00 91.12 179 SER A N 1
ATOM 1438 C CA . SER A 1 179 ? -9.968 9.028 22.882 1.00 91.12 179 SER A CA 1
ATOM 1439 C C . SER A 1 179 ? -10.321 8.358 24.206 1.00 91.12 179 SER A C 1
ATOM 1441 O O . SER A 1 179 ? -10.696 7.188 24.250 1.00 91.12 179 SER A O 1
ATOM 1443 N N . GLU A 1 180 ? -10.163 9.088 25.305 1.00 90.69 180 GLU A N 1
ATOM 1444 C CA . GLU A 1 180 ? -10.464 8.620 26.657 1.00 90.69 180 GLU A CA 1
ATOM 1445 C C . GLU A 1 180 ? -11.098 9.776 27.439 1.00 90.69 180 GLU A C 1
ATOM 1447 O O . GLU A 1 180 ? -10.687 10.927 27.279 1.00 90.69 180 GLU A O 1
ATOM 1452 N N . THR A 1 181 ? -12.118 9.495 28.254 1.00 89.38 181 THR A N 1
ATOM 1453 C CA . THR A 1 181 ? -12.847 10.524 29.014 1.00 89.38 181 THR A CA 1
ATOM 1454 C C . THR A 1 181 ? -11.890 11.440 29.786 1.00 89.38 181 THR A C 1
ATOM 1456 O O . THR A 1 181 ? -11.031 10.972 30.530 1.00 89.38 181 THR A O 1
ATOM 1459 N N . ASN A 1 182 ? -12.062 12.755 29.615 1.00 85.81 182 ASN A N 1
ATOM 1460 C CA . ASN A 1 182 ? -11.251 13.819 30.225 1.00 85.81 182 ASN A CA 1
ATOM 1461 C C . ASN A 1 182 ? -9.752 13.819 29.846 1.00 85.81 182 ASN A C 1
ATOM 1463 O O . ASN A 1 182 ? -8.951 14.445 30.541 1.00 85.81 182 ASN A O 1
ATOM 1467 N N . LYS A 1 183 ? -9.356 13.162 28.747 1.00 85.88 183 LYS A N 1
ATOM 1468 C CA . LYS A 1 183 ? -7.986 13.200 28.206 1.00 85.88 183 LYS A CA 1
ATOM 1469 C C . LYS A 1 183 ? -7.952 13.746 26.780 1.00 85.88 183 LYS A C 1
ATOM 1471 O O . LYS A 1 183 ? -8.950 13.743 26.064 1.00 85.88 183 LYS A O 1
ATOM 1476 N N . GLU A 1 184 ? -6.780 14.227 26.370 1.00 86.12 184 GLU A N 1
ATOM 1477 C CA . GLU A 1 184 ? -6.534 14.626 24.983 1.00 86.12 184 GLU A CA 1
ATOM 1478 C C . GLU A 1 184 ? -6.579 13.403 24.053 1.00 86.12 184 GLU A C 1
ATOM 1480 O O . GLU A 1 184 ? -6.069 12.335 24.395 1.00 86.12 184 GLU A O 1
ATOM 1485 N N . THR A 1 185 ? -7.162 13.572 22.864 1.00 87.81 185 THR A N 1
ATOM 1486 C CA . THR A 1 185 ? -7.127 12.563 21.800 1.00 87.81 185 THR A CA 1
ATOM 1487 C C . THR A 1 185 ? -5.692 12.337 21.330 1.00 87.81 185 THR A C 1
ATOM 1489 O O . THR A 1 185 ? -4.958 13.293 21.068 1.00 87.81 185 THR A O 1
ATOM 1492 N N . VAL A 1 186 ? -5.312 11.071 21.188 1.00 89.62 186 VAL A N 1
ATOM 1493 C CA . VAL A 1 186 ? -4.001 10.631 20.705 1.00 89.62 186 VAL A CA 1
ATOM 1494 C C . VAL A 1 186 ? -4.179 10.001 19.329 1.00 89.62 186 VAL A C 1
ATOM 1496 O O . VAL A 1 186 ? -5.061 9.164 19.150 1.00 89.62 186 VAL A O 1
ATOM 1499 N N . VAL A 1 187 ? -3.342 10.373 18.363 1.00 91.50 187 VAL A N 1
ATOM 1500 C CA . VAL A 1 187 ? -3.278 9.689 17.065 1.00 91.50 187 VAL A CA 1
ATOM 1501 C C . VAL A 1 187 ? -2.108 8.714 17.097 1.00 91.50 187 VAL A C 1
ATOM 1503 O O . VAL A 1 187 ? -1.013 9.089 17.509 1.00 91.50 187 VAL A O 1
ATOM 1506 N N . VAL A 1 188 ? -2.324 7.471 16.676 1.00 90.75 188 VAL A N 1
ATOM 1507 C CA . VAL A 1 188 ? -1.279 6.438 16.605 1.00 90.75 188 VAL A CA 1
ATOM 1508 C C . VAL A 1 188 ? -1.284 5.823 15.214 1.00 90.75 188 VAL A C 1
ATOM 1510 O O . VAL A 1 188 ? -2.328 5.355 14.770 1.00 90.75 188 VAL A O 1
ATOM 1513 N N . LYS A 1 189 ? -0.140 5.809 14.526 1.00 91.88 189 LYS A N 1
ATOM 1514 C CA . LYS A 1 189 ? 0.044 5.120 13.244 1.00 91.88 189 LYS A CA 1
ATOM 1515 C C . LYS A 1 189 ? 0.955 3.913 13.436 1.00 91.88 189 LYS A C 1
ATOM 1517 O O . LYS A 1 189 ? 2.167 4.069 13.575 1.00 91.88 189 LYS A O 1
ATOM 1522 N N . HIS A 1 190 ? 0.370 2.722 13.370 1.00 91.50 190 HIS A N 1
ATOM 1523 C CA . HIS A 1 190 ? 1.100 1.458 13.272 1.00 91.50 190 HIS A CA 1
ATOM 1524 C C . HIS A 1 190 ? 1.507 1.214 11.821 1.00 91.50 190 HIS A C 1
ATOM 1526 O O . HIS A 1 190 ? 0.705 1.462 10.926 1.00 91.50 190 HIS A O 1
ATOM 1532 N N . THR A 1 191 ? 2.726 0.737 11.577 1.00 89.06 191 THR A N 1
ATOM 1533 C CA . THR A 1 191 ? 3.250 0.370 10.249 1.00 89.06 191 THR A CA 1
ATOM 1534 C C . THR A 1 191 ? 4.059 -0.923 10.352 1.00 89.06 191 THR A C 1
ATOM 1536 O O . THR A 1 191 ? 4.979 -1.009 11.167 1.00 89.06 191 THR A O 1
ATOM 1539 N N . VAL A 1 192 ? 3.747 -1.925 9.530 1.00 86.94 192 VAL A N 1
ATOM 1540 C CA . VAL A 1 192 ? 4.435 -3.229 9.532 1.00 86.94 192 VAL A CA 1
ATOM 1541 C C . VAL A 1 192 ? 5.798 -3.125 8.835 1.00 86.94 192 VAL A C 1
ATOM 1543 O O . VAL A 1 192 ? 5.866 -2.815 7.649 1.00 86.94 192 VAL A O 1
ATOM 1546 N N . GLN A 1 193 ? 6.889 -3.428 9.546 1.00 80.31 193 GLN A N 1
ATOM 1547 C CA . GLN A 1 193 ? 8.269 -3.361 9.031 1.00 80.31 193 GLN A CA 1
ATOM 1548 C C . GLN A 1 193 ? 8.903 -4.714 8.695 1.00 80.31 193 GLN A C 1
ATOM 1550 O O . GLN A 1 193 ? 9.852 -4.766 7.918 1.00 80.31 193 GLN A O 1
ATOM 1555 N N . GLN A 1 194 ? 8.415 -5.821 9.251 1.00 71.00 194 GLN A N 1
ATOM 1556 C CA . GLN A 1 194 ? 8.912 -7.146 8.881 1.00 71.00 194 GLN A CA 1
ATOM 1557 C C . GLN A 1 194 ? 7.861 -8.213 9.163 1.00 71.00 194 GLN A C 1
ATOM 1559 O O . GLN A 1 194 ? 7.199 -8.176 10.199 1.00 71.00 194 GLN A O 1
ATOM 1564 N N . VAL A 1 195 ? 7.764 -9.183 8.253 1.00 60.38 195 VAL A N 1
ATOM 1565 C CA . VAL A 1 195 ? 6.985 -10.409 8.433 1.00 60.38 195 VAL A CA 1
ATOM 1566 C C . VAL A 1 195 ? 7.956 -11.558 8.701 1.00 60.38 195 VAL A C 1
ATOM 1568 O O . VAL A 1 195 ? 8.840 -11.828 7.889 1.00 60.38 195 VAL A O 1
ATOM 1571 N N . SER A 1 196 ? 7.834 -12.196 9.865 1.00 64.06 196 SER A N 1
ATOM 1572 C CA . SER A 1 196 ? 8.649 -13.345 10.277 1.00 64.06 196 SER A CA 1
ATOM 1573 C C . SER A 1 196 ? 7.800 -14.324 11.110 1.00 64.06 196 SER A C 1
ATOM 1575 O O . SER A 1 196 ? 6.605 -14.463 10.854 1.00 64.06 196 SER A O 1
ATOM 1577 N N . SER A 1 197 ? 8.368 -15.007 12.110 1.00 65.50 197 SER A N 1
ATOM 1578 C CA . SER A 1 197 ? 7.573 -15.709 13.131 1.00 65.50 197 SER A CA 1
ATOM 1579 C C . SER A 1 197 ? 6.776 -14.748 14.028 1.00 65.50 197 SER A C 1
ATOM 1581 O O . SER A 1 197 ? 5.742 -15.151 14.559 1.00 65.50 197 SER A O 1
ATOM 1583 N N . SER A 1 198 ? 7.228 -13.497 14.148 1.00 71.56 198 SER A N 1
ATOM 1584 C CA . SER A 1 198 ? 6.508 -12.334 14.683 1.00 71.56 198 SER A CA 1
ATOM 1585 C C . SER A 1 198 ? 6.440 -11.214 13.631 1.00 71.56 198 SER A C 1
ATOM 1587 O O . SER A 1 198 ? 7.251 -11.171 12.695 1.00 71.56 198 SER A O 1
ATOM 1589 N N . LEU A 1 199 ? 5.474 -10.302 13.770 1.00 79.62 199 LEU A N 1
ATOM 1590 C CA . LEU A 1 199 ? 5.399 -9.073 12.971 1.00 79.62 199 LEU A CA 1
ATOM 1591 C C . LEU A 1 199 ? 6.098 -7.939 13.731 1.00 79.62 199 LEU A C 1
ATOM 1593 O O . LEU A 1 199 ? 5.759 -7.671 14.885 1.00 79.62 199 LEU A O 1
ATOM 1597 N N . LEU A 1 200 ? 7.049 -7.257 13.087 1.00 85.12 200 LEU A N 1
ATOM 1598 C CA . LEU A 1 200 ? 7.673 -6.046 13.632 1.00 85.12 200 LEU A CA 1
ATOM 1599 C C . LEU A 1 200 ? 6.828 -4.824 13.266 1.00 85.12 200 LEU A C 1
ATOM 1601 O O . LEU A 1 200 ? 6.568 -4.590 12.084 1.00 85.12 200 LEU A O 1
ATOM 1605 N N . ILE A 1 201 ? 6.445 -4.032 14.265 1.00 88.25 201 ILE A N 1
ATOM 1606 C CA . ILE A 1 201 ? 5.584 -2.857 14.127 1.00 88.25 201 ILE A CA 1
ATOM 1607 C C . ILE A 1 201 ? 6.352 -1.601 14.542 1.00 88.25 201 ILE A C 1
ATOM 1609 O O . ILE A 1 201 ? 6.965 -1.557 15.609 1.00 88.25 201 ILE A O 1
ATOM 1613 N N . VAL A 1 202 ? 6.282 -0.568 13.703 1.00 89.12 202 VAL A N 1
ATOM 1614 C CA . VAL A 1 202 ? 6.641 0.812 14.052 1.00 89.12 202 VAL A CA 1
ATOM 1615 C C . VAL A 1 202 ? 5.369 1.561 14.404 1.00 89.12 202 VAL A C 1
ATOM 1617 O O . VAL A 1 202 ? 4.438 1.592 13.602 1.00 89.12 202 VAL A O 1
ATOM 1620 N N . SER A 1 203 ? 5.341 2.170 15.583 1.00 88.75 203 SER A N 1
ATOM 1621 C CA . SER A 1 203 ? 4.211 2.934 16.103 1.00 88.75 203 SER A CA 1
ATOM 1622 C C . SER A 1 203 ? 4.608 4.392 16.294 1.00 88.75 203 SER A C 1
ATOM 1624 O O . SER A 1 203 ? 5.290 4.743 17.256 1.00 88.75 203 SER A O 1
ATOM 1626 N N . ASP A 1 204 ? 4.158 5.243 15.374 1.00 88.19 204 ASP A N 1
ATOM 1627 C CA . ASP A 1 204 ? 4.251 6.698 15.485 1.00 88.19 204 ASP A CA 1
ATOM 1628 C C . ASP A 1 204 ? 3.068 7.219 16.312 1.00 88.19 204 ASP A C 1
ATOM 1630 O O . ASP A 1 204 ? 1.930 7.238 15.836 1.00 88.19 204 ASP A O 1
ATOM 1634 N N . GLN A 1 205 ? 3.323 7.683 17.535 1.00 86.75 205 GLN A N 1
ATOM 1635 C CA . GLN A 1 205 ? 2.330 8.345 18.377 1.00 86.75 205 GLN A CA 1
ATOM 1636 C C . GLN A 1 205 ? 2.451 9.869 18.256 1.00 86.75 205 GLN A C 1
ATOM 1638 O O . GLN A 1 205 ? 3.520 10.449 18.444 1.00 86.75 205 GLN A O 1
ATOM 1643 N N . ILE A 1 206 ? 1.328 10.533 17.986 1.00 83.19 206 ILE A N 1
ATOM 1644 C CA . ILE A 1 206 ? 1.210 11.986 17.857 1.00 83.19 206 ILE A CA 1
ATOM 1645 C C . ILE A 1 206 ? 0.179 12.492 18.871 1.00 83.19 206 ILE A C 1
ATOM 1647 O O . ILE A 1 206 ? -0.976 12.063 18.905 1.00 83.19 206 ILE A O 1
ATOM 1651 N N . THR A 1 207 ? 0.607 13.446 19.692 1.00 79.56 207 THR A N 1
ATOM 1652 C CA . THR A 1 207 ? -0.231 14.208 20.628 1.00 79.56 207 THR A CA 1
ATOM 1653 C C . THR A 1 207 ? -0.120 15.699 20.304 1.00 79.56 207 THR A C 1
ATOM 1655 O O . THR A 1 207 ? 0.723 16.098 19.502 1.00 79.56 207 THR A O 1
ATOM 1658 N N . LYS A 1 208 ? -0.896 16.564 20.971 1.00 76.69 208 LYS A N 1
ATOM 1659 C CA . LYS A 1 208 ? -0.745 18.026 20.816 1.00 76.69 208 LYS A CA 1
ATOM 1660 C C . LYS A 1 208 ? 0.620 18.567 21.271 1.00 76.69 208 LYS A C 1
ATOM 1662 O O . LYS A 1 208 ? 0.943 19.704 20.946 1.00 76.69 208 LYS A O 1
ATOM 1667 N N . LYS A 1 209 ? 1.375 17.803 22.071 1.00 75.56 209 LYS A N 1
ATOM 1668 C CA . LYS A 1 209 ? 2.568 18.275 22.803 1.00 75.56 209 LYS A CA 1
ATOM 1669 C C . LYS A 1 209 ? 3.861 17.573 22.391 1.00 75.56 209 LYS A C 1
ATOM 1671 O O . LYS A 1 209 ? 4.934 18.131 22.584 1.00 75.56 209 LYS A O 1
ATOM 1676 N N . ALA A 1 210 ? 3.766 16.360 21.855 1.00 78.88 210 ALA A N 1
ATOM 1677 C CA . ALA A 1 210 ? 4.909 15.532 21.489 1.00 78.88 210 ALA A CA 1
ATOM 1678 C C . ALA A 1 210 ? 4.557 14.540 20.371 1.00 78.88 210 ALA A C 1
ATOM 1680 O O . ALA A 1 210 ? 3.424 14.047 20.302 1.00 78.88 210 ALA A O 1
ATOM 1681 N N . LYS A 1 211 ? 5.567 14.206 19.562 1.00 85.88 211 LYS A N 1
ATOM 1682 C CA . LYS A 1 211 ? 5.606 13.011 18.714 1.00 85.88 211 LYS A CA 1
ATOM 1683 C C . LYS A 1 211 ? 6.628 12.035 19.305 1.00 85.88 211 LYS A C 1
ATOM 1685 O O . LYS A 1 211 ? 7.730 12.458 19.648 1.00 85.88 211 LYS A O 1
ATOM 1690 N N . SER A 1 212 ? 6.278 10.758 19.398 1.00 85.44 212 SER A N 1
ATOM 1691 C CA . SER A 1 212 ? 7.191 9.666 19.748 1.00 85.44 212 SER A CA 1
ATOM 1692 C C . SER A 1 212 ? 7.052 8.523 18.745 1.00 85.44 212 SER A C 1
ATOM 1694 O O . SER A 1 212 ? 5.998 8.350 18.135 1.00 85.44 212 SER A O 1
ATOM 1696 N N . THR A 1 213 ? 8.121 7.751 18.573 1.00 87.00 213 THR A N 1
ATOM 1697 C CA . THR A 1 213 ? 8.150 6.570 17.705 1.00 87.00 213 THR A CA 1
ATOM 1698 C C . THR A 1 213 ? 8.652 5.396 18.530 1.00 87.00 213 THR A C 1
ATOM 1700 O O . THR A 1 213 ? 9.723 5.477 19.131 1.00 87.00 213 THR A O 1
ATOM 1703 N N . GLU A 1 214 ? 7.879 4.318 18.567 1.00 85.94 214 GLU A N 1
ATOM 1704 C CA . GLU A 1 214 ? 8.204 3.093 19.298 1.00 85.94 214 GLU A CA 1
ATOM 1705 C C . GLU A 1 214 ? 8.216 1.881 18.361 1.00 85.94 214 GLU A C 1
ATOM 1707 O O . GLU A 1 214 ? 7.584 1.883 17.303 1.00 85.94 214 GLU A O 1
ATOM 1712 N N . PHE A 1 215 ? 8.948 0.841 18.758 1.00 85.50 215 PHE A N 1
ATOM 1713 C CA . PHE A 1 215 ? 9.121 -0.394 17.997 1.00 85.50 215 PHE A CA 1
ATOM 1714 C C . PHE A 1 215 ? 8.712 -1.566 18.885 1.00 85.50 215 PHE A C 1
ATOM 1716 O O . PHE A 1 215 ? 9.308 -1.768 19.944 1.00 85.50 215 PHE A O 1
ATOM 1723 N N . PHE A 1 216 ? 7.724 -2.347 18.457 1.00 84.69 216 PHE A N 1
ATOM 1724 C CA . PHE A 1 216 ? 7.269 -3.531 19.186 1.00 84.69 216 PHE A CA 1
ATOM 1725 C C . PHE A 1 216 ? 7.025 -4.710 18.242 1.00 84.69 216 PHE A C 1
ATOM 1727 O O . PHE A 1 216 ? 6.957 -4.555 17.022 1.00 84.69 216 PHE A O 1
ATOM 1734 N N . GLN A 1 217 ? 6.938 -5.914 18.803 1.00 84.50 217 GLN A N 1
ATOM 1735 C CA . GLN A 1 217 ? 6.630 -7.134 18.067 1.00 84.50 217 GLN A CA 1
ATOM 1736 C C . GLN A 1 217 ? 5.301 -7.709 18.535 1.00 84.50 217 GLN A C 1
ATOM 1738 O O . GLN A 1 217 ? 5.085 -7.871 19.737 1.00 84.50 217 GLN A O 1
ATOM 1743 N N . ILE A 1 218 ? 4.459 -8.092 17.577 1.00 81.88 218 ILE A N 1
ATOM 1744 C CA . ILE A 1 218 ? 3.280 -8.920 17.842 1.00 81.88 218 ILE A CA 1
ATOM 1745 C C . ILE A 1 218 ? 3.536 -10.362 17.402 1.00 81.88 218 ILE A C 1
ATOM 1747 O O . ILE A 1 218 ? 4.197 -10.613 16.388 1.00 81.88 218 ILE A O 1
ATOM 1751 N N . ASN A 1 219 ? 3.054 -11.320 18.191 1.00 80.00 219 ASN A N 1
ATOM 1752 C CA . ASN A 1 219 ? 3.097 -12.739 17.839 1.00 80.00 219 ASN A CA 1
ATOM 1753 C C . ASN A 1 219 ? 2.066 -13.071 16.736 1.00 80.00 219 ASN A C 1
ATOM 1755 O O . ASN A 1 219 ? 1.387 -12.190 16.205 1.00 80.00 219 ASN A O 1
ATOM 1759 N N . LYS A 1 220 ? 1.945 -14.352 16.370 1.00 76.94 220 LYS A N 1
ATOM 1760 C CA . LYS A 1 220 ? 1.011 -14.803 15.321 1.00 76.94 220 LYS A CA 1
ATOM 1761 C C . LYS A 1 220 ? -0.458 -14.611 15.716 1.00 76.94 220 LYS A C 1
ATOM 1763 O O . LYS A 1 220 ? -1.324 -14.552 14.851 1.00 76.94 220 LYS A O 1
ATOM 1768 N N . GLU A 1 221 ? -0.720 -14.498 17.011 1.00 77.94 221 GLU A N 1
ATOM 1769 C CA . GLU A 1 221 ? -2.014 -14.262 17.650 1.00 77.94 221 GLU A CA 1
ATOM 1770 C C . GLU A 1 221 ? -2.322 -12.754 17.780 1.00 77.94 221 GLU A C 1
ATOM 1772 O O . GLU A 1 221 ? -3.395 -12.378 18.239 1.00 77.94 221 GLU A O 1
ATOM 1777 N N . GLY A 1 222 ? -1.396 -11.885 17.360 1.00 76.31 222 GLY A N 1
ATOM 1778 C CA . GLY A 1 222 ? -1.530 -10.424 17.335 1.00 76.31 222 GLY A CA 1
ATOM 1779 C C . GLY A 1 222 ? -1.200 -9.736 18.660 1.00 76.31 222 GLY A C 1
ATOM 1780 O O . GLY A 1 222 ? -1.206 -8.509 18.727 1.00 76.31 222 GLY A O 1
ATOM 1781 N N . LEU A 1 223 ? -0.860 -10.512 19.689 1.00 78.00 223 LEU A N 1
ATOM 1782 C CA . LEU A 1 223 ? -0.526 -10.029 21.024 1.00 78.00 223 LEU A CA 1
ATOM 1783 C C . LEU A 1 223 ? 0.897 -9.456 21.044 1.00 78.00 223 LEU A C 1
ATOM 1785 O O . LEU A 1 223 ? 1.836 -10.082 20.540 1.00 78.00 223 LEU A O 1
ATOM 1789 N N . VAL A 1 224 ? 1.067 -8.290 21.672 1.00 76.06 224 VAL A N 1
ATOM 1790 C CA . VAL A 1 224 ? 2.386 -7.703 21.967 1.00 76.06 224 VAL A CA 1
ATOM 1791 C C . VAL A 1 224 ? 3.132 -8.600 22.960 1.00 76.06 224 VAL A 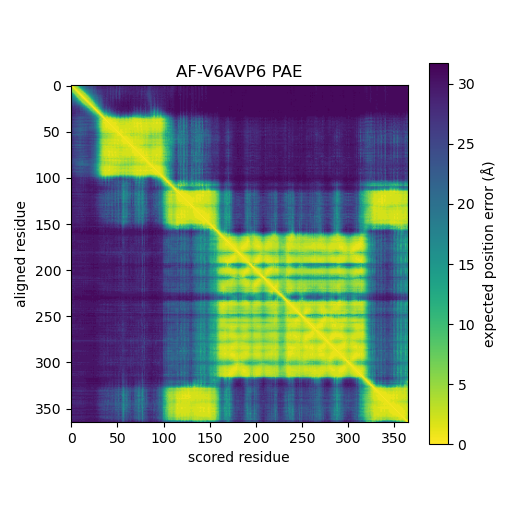C 1
ATOM 1793 O O . VAL A 1 224 ? 2.537 -9.103 23.913 1.00 76.06 224 VAL A O 1
ATOM 1796 N N . GLN A 1 225 ? 4.433 -8.816 22.751 1.00 67.81 225 GLN A N 1
ATOM 1797 C CA . GLN A 1 225 ? 5.243 -9.645 23.653 1.00 67.81 225 GLN A CA 1
ATOM 1798 C C . GLN A 1 225 ? 5.366 -9.006 25.049 1.00 67.81 225 GLN A C 1
ATOM 1800 O O . GLN A 1 225 ? 5.741 -7.843 25.167 1.00 67.81 225 GLN A O 1
ATOM 1805 N N . GLU A 1 226 ? 5.128 -9.779 26.116 1.00 59.44 226 GLU A N 1
ATOM 1806 C CA . GLU A 1 226 ? 5.055 -9.295 27.514 1.00 59.44 226 GLU A CA 1
ATOM 1807 C C . GLU A 1 226 ? 6.309 -8.549 28.015 1.00 59.44 226 GLU A C 1
ATOM 1809 O O . GLU A 1 226 ? 6.244 -7.754 28.954 1.00 59.44 226 GLU A O 1
ATOM 1814 N N . THR A 1 227 ? 7.465 -8.781 27.390 1.00 54.00 227 THR A N 1
ATOM 1815 C CA . THR A 1 227 ? 8.727 -8.092 27.699 1.00 54.00 227 THR A CA 1
ATOM 1816 C C . THR A 1 227 ? 8.739 -6.624 27.251 1.00 54.00 227 THR A C 1
ATOM 1818 O O . THR A 1 227 ? 9.564 -5.843 27.729 1.00 54.00 227 THR A O 1
ATOM 1821 N N . GLN A 1 228 ? 7.820 -6.220 26.371 1.00 60.31 228 GLN A N 1
ATOM 1822 C CA . GLN A 1 228 ? 7.692 -4.863 25.847 1.00 60.31 228 GLN A CA 1
ATOM 1823 C C . GLN A 1 228 ? 6.636 -4.085 26.644 1.00 60.31 228 GLN A C 1
ATOM 1825 O O . GLN A 1 228 ? 5.450 -4.101 26.339 1.00 60.31 228 GLN A O 1
ATOM 1830 N N . LYS A 1 229 ? 7.084 -3.343 27.666 1.00 54.81 229 LYS A N 1
ATOM 1831 C CA . LYS A 1 229 ? 6.239 -2.470 28.515 1.00 54.81 229 LYS A CA 1
ATOM 1832 C C . LYS A 1 229 ? 5.677 -1.220 27.801 1.00 54.81 229 LYS A C 1
ATOM 1834 O O . LYS A 1 229 ? 5.332 -0.250 28.478 1.00 54.81 229 LYS A O 1
ATOM 1839 N N . CYS A 1 230 ? 5.674 -1.172 26.471 1.00 49.66 230 CYS A N 1
ATOM 1840 C CA . CYS A 1 230 ? 5.470 0.060 25.713 1.00 49.66 230 CYS A CA 1
ATOM 1841 C C . CYS A 1 230 ? 4.119 0.091 24.974 1.00 49.66 230 CYS A C 1
ATOM 1843 O O . CYS A 1 230 ? 3.580 -0.937 24.570 1.00 49.66 230 CYS A O 1
ATOM 1845 N N . CYS A 1 231 ? 3.578 1.302 24.828 1.00 50.56 231 CYS A N 1
ATOM 1846 C CA . CYS A 1 231 ? 2.255 1.615 24.283 1.00 50.56 231 CYS A CA 1
ATOM 1847 C C . CYS A 1 231 ? 1.000 1.037 24.984 1.00 50.56 231 CYS A C 1
ATOM 1849 O O . CYS A 1 231 ? 1.014 0.185 25.868 1.00 50.56 231 CYS A O 1
ATOM 1851 N N . ILE A 1 232 ? -0.140 1.634 24.622 1.00 53.09 232 ILE A N 1
ATOM 1852 C CA . ILE A 1 232 ? -1.472 1.360 25.174 1.00 53.09 232 ILE A CA 1
ATOM 1853 C C . ILE A 1 232 ? -1.951 -0.021 24.698 1.00 53.09 232 ILE A C 1
ATOM 1855 O O . ILE A 1 232 ? -2.022 -0.241 23.496 1.00 53.09 232 ILE A O 1
ATOM 1859 N N . TYR A 1 233 ? -2.376 -0.877 25.633 1.00 58.41 233 TYR A N 1
ATOM 1860 C CA . TYR A 1 233 ? -2.749 -2.301 25.489 1.00 58.41 233 TYR A CA 1
ATOM 1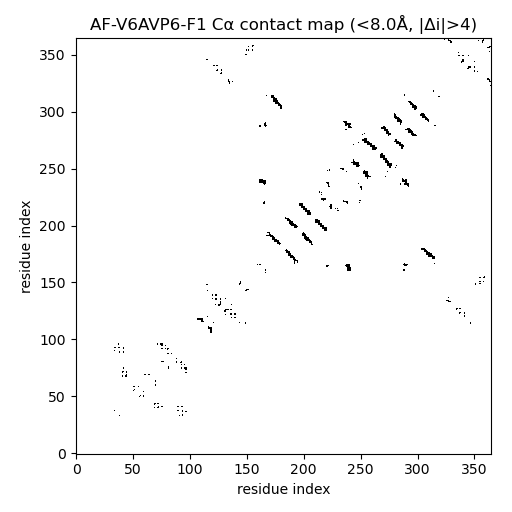861 C C . TYR A 1 233 ? -3.766 -2.731 24.398 1.00 58.41 233 TYR A C 1
ATOM 1863 O O . TYR A 1 233 ? -4.199 -3.877 24.423 1.00 58.41 233 TYR A O 1
ATOM 1871 N N . TYR A 1 234 ? -4.233 -1.875 23.485 1.00 67.81 234 TYR A N 1
ATOM 1872 C CA . TYR A 1 234 ? -5.306 -2.258 22.557 1.00 67.81 234 TYR A CA 1
ATOM 1873 C C . TYR A 1 234 ? -4.799 -3.111 21.384 1.00 67.81 234 TYR A C 1
ATOM 1875 O O . TYR A 1 234 ? -3.938 -2.693 20.609 1.00 67.81 234 TYR A O 1
ATOM 1883 N N . GLN A 1 235 ? -5.390 -4.298 21.241 1.00 80.44 235 GLN A N 1
ATOM 1884 C CA . GLN A 1 235 ? -5.270 -5.130 20.050 1.00 80.44 235 GLN A CA 1
ATOM 1885 C C . GLN A 1 235 ? -5.809 -4.352 18.837 1.00 80.44 235 GLN A C 1
ATOM 1887 O O . GLN A 1 235 ? -6.860 -3.712 18.922 1.00 80.44 235 GLN A O 1
ATOM 1892 N N . PHE A 1 236 ? -5.098 -4.396 17.708 1.00 87.44 236 PHE A N 1
ATOM 1893 C CA . PHE A 1 236 ? -5.494 -3.697 16.476 1.00 87.44 236 PHE A CA 1
ATOM 1894 C C . PHE A 1 236 ? -5.679 -4.622 15.263 1.00 87.44 236 PHE A C 1
ATOM 1896 O O . PHE A 1 236 ? -6.115 -4.158 14.207 1.00 87.44 236 PHE A O 1
ATOM 1903 N N . ALA A 1 237 ? -5.358 -5.912 15.399 1.00 89.25 237 ALA A N 1
ATOM 1904 C CA . ALA A 1 237 ? -5.571 -6.929 14.376 1.00 89.25 237 ALA A CA 1
ATOM 1905 C C . ALA A 1 237 ? -5.745 -8.327 14.996 1.00 89.25 237 ALA A C 1
ATOM 1907 O O . ALA A 1 237 ? -5.180 -8.627 16.048 1.00 89.25 237 ALA A O 1
ATOM 1908 N N . HIS A 1 238 ? -6.501 -9.181 14.311 1.00 90.69 238 HIS A N 1
ATOM 1909 C CA . HIS A 1 238 ? -6.803 -10.566 14.678 1.00 90.69 238 HIS A CA 1
ATOM 1910 C C . HIS A 1 238 ? -6.504 -11.519 13.519 1.00 90.69 238 HIS A C 1
ATOM 1912 O O . HIS A 1 238 ? -6.341 -11.090 12.374 1.00 90.69 238 HIS A O 1
ATOM 1918 N N . LYS A 1 239 ? -6.450 -12.824 13.807 1.00 89.19 239 LYS A N 1
ATOM 1919 C CA . LYS A 1 239 ? -6.454 -13.854 12.759 1.00 89.19 239 LYS A CA 1
ATOM 1920 C C . LYS A 1 239 ? -7.815 -13.904 12.061 1.00 89.19 239 LYS A C 1
ATOM 1922 O O . LYS A 1 239 ? -8.841 -13.650 12.687 1.00 89.19 239 LYS A O 1
ATOM 1927 N N . VAL A 1 240 ? -7.807 -14.282 10.786 1.00 88.12 240 VAL A N 1
ATOM 1928 C CA . VAL A 1 240 ? -9.001 -14.583 9.978 1.00 88.12 240 VAL A CA 1
ATOM 1929 C C . VAL A 1 240 ? -8.861 -15.965 9.311 1.00 88.12 240 VAL A C 1
ATOM 1931 O O . VAL A 1 240 ? -7.728 -16.433 9.147 1.00 88.12 240 VAL A O 1
ATOM 1934 N N . PRO A 1 241 ? -9.965 -16.639 8.926 1.00 89.06 241 PRO A N 1
ATOM 1935 C CA . PRO A 1 241 ? -11.365 -16.237 9.110 1.00 89.06 241 PRO A CA 1
ATOM 1936 C C . PRO A 1 241 ? -11.813 -16.261 10.580 1.00 89.06 241 PRO A C 1
ATOM 1938 O O . PRO A 1 241 ? -11.268 -16.992 11.402 1.00 89.06 241 PRO A O 1
ATOM 1941 N N . LEU A 1 242 ? -12.824 -15.449 10.890 1.00 89.75 242 LEU A N 1
ATOM 1942 C CA . LEU A 1 242 ? -13.577 -15.495 12.145 1.00 89.75 242 LEU A CA 1
ATOM 1943 C C . LEU A 1 242 ? -15.019 -15.911 11.843 1.00 89.75 242 LEU A C 1
ATOM 1945 O O . LEU A 1 242 ? -15.537 -15.625 10.762 1.00 89.75 242 LEU A O 1
ATOM 1949 N N . GLU A 1 243 ? -15.674 -16.539 12.814 1.00 92.06 243 GLU A N 1
ATOM 1950 C CA . GLU A 1 243 ? -17.073 -16.959 12.736 1.00 9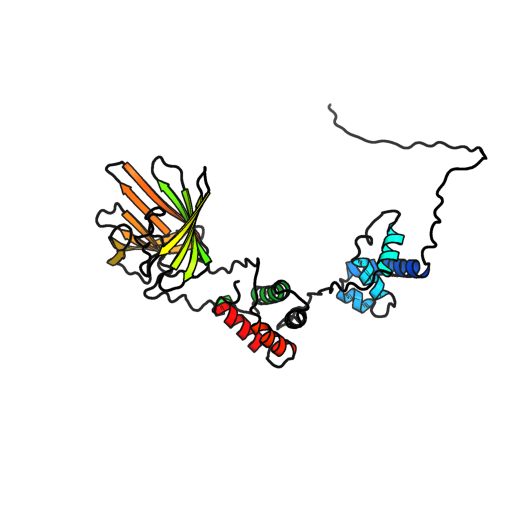2.06 243 GLU A CA 1
ATOM 1951 C C . GLU A 1 243 ? -17.844 -16.503 13.982 1.00 92.06 243 GLU A C 1
ATOM 1953 O O . GLU A 1 243 ? -17.266 -16.133 15.007 1.00 92.06 243 GLU A O 1
ATOM 1958 N N . VAL A 1 244 ? -19.177 -16.527 13.921 1.00 93.38 244 VAL A N 1
ATOM 1959 C CA . VAL A 1 244 ? -20.007 -16.263 15.104 1.00 93.38 244 VAL A CA 1
ATOM 1960 C C . VAL A 1 244 ? -19.787 -17.372 16.134 1.00 93.38 244 VAL A C 1
ATOM 1962 O O . VAL A 1 244 ? -19.882 -18.553 15.821 1.00 93.38 244 VAL A O 1
ATOM 1965 N N . GLY A 1 245 ? -19.481 -16.985 17.372 1.00 91.50 245 GLY A N 1
ATOM 1966 C CA . GLY A 1 245 ? -19.069 -17.888 18.446 1.00 91.50 245 GLY A CA 1
ATOM 1967 C C . GLY A 1 245 ? -17.553 -18.075 18.581 1.00 91.50 245 GLY A C 1
ATOM 1968 O O . GLY A 1 245 ? -17.119 -18.592 19.611 1.00 91.50 245 GLY A O 1
ATOM 1969 N N . SER A 1 246 ? -16.730 -17.623 17.622 1.00 90.75 246 SER A N 1
ATOM 1970 C CA . SER A 1 246 ? -15.268 -17.656 17.771 1.00 90.75 246 SER A CA 1
ATOM 1971 C C . SER A 1 246 ? -14.819 -16.856 18.997 1.00 90.75 246 SER A C 1
ATOM 1973 O O . SER A 1 246 ? -15.280 -15.733 19.222 1.00 90.75 246 SER A O 1
ATOM 1975 N N . LYS A 1 247 ? -13.878 -17.416 19.764 1.00 90.50 247 LYS A N 1
ATOM 1976 C CA . LYS A 1 247 ? -13.156 -16.686 20.809 1.00 90.50 247 LYS A CA 1
ATOM 1977 C C . LYS A 1 247 ? -11.953 -15.967 20.207 1.00 90.50 247 LYS A C 1
ATOM 1979 O O . LYS A 1 247 ? -11.187 -16.572 19.462 1.00 90.50 247 LYS A O 1
ATOM 1984 N N . VAL A 1 248 ? -11.772 -14.701 20.563 1.00 87.31 248 VAL A N 1
ATOM 1985 C CA . VAL A 1 248 ? -10.646 -13.857 20.144 1.00 87.31 248 VAL A CA 1
ATOM 1986 C C . VAL A 1 248 ? -9.938 -13.308 21.378 1.00 87.31 248 VAL A C 1
ATOM 1988 O O . VAL A 1 248 ? -10.568 -12.741 22.273 1.00 87.31 248 VAL A O 1
ATOM 1991 N N . ASN A 1 249 ? -8.619 -13.490 21.423 1.00 73.44 249 ASN A N 1
ATOM 1992 C CA . ASN A 1 249 ? -7.781 -13.015 22.518 1.00 73.44 249 ASN A CA 1
ATOM 1993 C C . ASN A 1 249 ? -7.385 -11.557 22.263 1.00 73.44 249 ASN A C 1
ATOM 1995 O O . ASN A 1 249 ? -6.688 -11.251 21.301 1.00 73.44 249 ASN A O 1
ATOM 1999 N N . SER A 1 250 ? -7.829 -10.669 23.147 1.00 69.31 250 SER A N 1
ATOM 2000 C CA . SER A 1 250 ? -7.433 -9.259 23.214 1.00 69.31 250 SER A CA 1
ATOM 2001 C C . SER A 1 250 ? -6.992 -8.955 24.659 1.00 69.31 250 SER A C 1
ATOM 2003 O O . SER A 1 250 ? -6.578 -9.861 25.381 1.00 69.31 250 SER A O 1
ATOM 2005 N N . ILE A 1 251 ? -7.144 -7.714 25.140 1.00 66.81 251 ILE A N 1
ATOM 2006 C CA . ILE A 1 251 ? -7.010 -7.344 26.570 1.00 66.81 251 ILE A CA 1
ATOM 2007 C C . ILE A 1 251 ? -7.870 -8.254 27.471 1.00 66.81 251 ILE A C 1
ATOM 2009 O O . ILE A 1 251 ? -7.556 -8.488 28.638 1.00 66.81 251 ILE A O 1
ATOM 2013 N N . LYS A 1 252 ? -8.987 -8.738 26.925 1.00 76.19 252 LYS A N 1
ATOM 2014 C CA . LYS A 1 252 ? -9.892 -9.720 27.518 1.00 76.19 252 LYS A CA 1
ATOM 2015 C C . LYS A 1 252 ? -10.208 -10.789 26.473 1.00 76.19 252 LYS A C 1
ATOM 2017 O O . LYS A 1 252 ? -10.093 -10.530 25.275 1.00 76.19 252 LYS A O 1
ATOM 2022 N N . GLU A 1 253 ? -10.669 -11.950 26.925 1.00 86.00 253 GLU A N 1
ATOM 2023 C CA . GLU A 1 253 ? -11.315 -12.931 26.050 1.00 86.00 253 GLU A CA 1
ATOM 2024 C C . GLU A 1 253 ? -12.629 -12.337 25.513 1.00 86.00 253 GLU A C 1
ATOM 2026 O O . GLU A 1 253 ? -13.492 -11.925 26.296 1.00 86.00 253 GLU A O 1
ATOM 2031 N N . LEU A 1 254 ? -12.765 -12.264 24.186 1.00 91.50 254 LEU A N 1
ATOM 2032 C CA . LEU A 1 254 ? -13.984 -11.814 23.513 1.00 91.50 254 LEU A CA 1
ATOM 2033 C C . LEU A 1 254 ? -14.626 -12.958 22.746 1.00 91.50 254 LEU A C 1
ATOM 2035 O O . LEU A 1 254 ? -13.932 -13.765 22.135 1.00 91.50 254 LEU A O 1
ATOM 2039 N N . THR A 1 255 ? -15.952 -12.962 22.693 1.00 94.75 255 THR A N 1
ATOM 2040 C CA . THR A 1 255 ? -16.721 -13.843 21.812 1.00 94.75 255 THR A CA 1
ATOM 2041 C C . THR A 1 255 ? -17.267 -13.025 20.650 1.00 94.75 255 THR A C 1
ATOM 2043 O O . THR A 1 255 ? -17.877 -11.973 20.865 1.00 94.75 255 THR A O 1
ATOM 2046 N N . VAL A 1 256 ? -17.076 -13.494 19.417 1.00 95.25 256 VAL A N 1
ATOM 2047 C CA . VAL A 1 256 ? -17.731 -12.932 18.228 1.00 95.25 256 VAL A CA 1
ATOM 2048 C C . VAL A 1 256 ? -19.231 -13.204 18.310 1.00 95.25 256 VAL A C 1
ATOM 2050 O O . VAL A 1 256 ? -19.655 -14.351 18.414 1.00 95.25 256 VAL A O 1
ATOM 2053 N N . THR A 1 257 ? -20.044 -12.150 18.267 1.00 93.19 257 THR A N 1
ATOM 2054 C CA . THR A 1 257 ? -21.493 -12.246 18.514 1.00 93.19 257 THR A CA 1
ATOM 2055 C C . THR A 1 257 ? -22.341 -12.142 17.248 1.00 93.19 257 THR A C 1
ATOM 2057 O O . THR A 1 257 ? -23.301 -12.888 17.107 1.00 93.19 257 THR A O 1
ATOM 2060 N N . HIS A 1 258 ? -22.014 -11.217 16.341 1.00 92.06 258 HIS A N 1
ATOM 2061 C CA . HIS A 1 258 ? -22.827 -10.896 15.163 1.00 92.06 258 HIS A CA 1
ATOM 2062 C C . HIS A 1 258 ? -21.952 -10.348 14.030 1.00 92.06 258 HIS A C 1
ATOM 2064 O O . HIS A 1 258 ? -20.918 -9.728 14.293 1.00 92.06 258 HIS A O 1
ATOM 2070 N N . GLU A 1 259 ? -22.406 -10.515 12.789 1.00 94.38 259 GLU A N 1
ATOM 2071 C CA . GLU A 1 259 ? -21.875 -9.831 11.604 1.00 94.38 259 GLU A CA 1
ATOM 2072 C C . GLU A 1 259 ? -22.658 -8.535 11.328 1.00 94.38 259 GLU A C 1
ATOM 2074 O O . GLU A 1 259 ? -23.865 -8.463 11.561 1.00 94.38 259 GLU A O 1
ATOM 2079 N N . ILE A 1 260 ? -21.966 -7.505 10.843 1.00 93.81 260 ILE A N 1
ATOM 2080 C CA . ILE A 1 260 ? -22.499 -6.190 10.481 1.00 93.81 260 ILE A CA 1
ATOM 2081 C C . ILE A 1 260 ? -21.827 -5.656 9.208 1.00 93.81 260 ILE A C 1
ATOM 2083 O O . ILE A 1 260 ? -20.719 -6.054 8.854 1.00 93.81 260 ILE A O 1
ATOM 2087 N N . LEU A 1 261 ? -22.459 -4.670 8.567 1.00 91.12 261 LEU A N 1
ATOM 2088 C CA . LEU A 1 261 ? -21.793 -3.792 7.604 1.00 91.12 261 LEU A CA 1
ATOM 2089 C C . LEU A 1 261 ? -21.320 -2.529 8.330 1.00 91.12 261 LEU A C 1
ATOM 2091 O O . LEU A 1 261 ? -22.125 -1.688 8.731 1.00 91.12 261 LEU A O 1
ATOM 2095 N N . PHE A 1 262 ? -20.009 -2.394 8.515 1.00 92.62 262 PHE A N 1
ATOM 2096 C CA . PHE A 1 262 ? -19.401 -1.213 9.119 1.00 92.62 262 PHE A CA 1
ATOM 2097 C C . PHE A 1 262 ? -19.081 -0.169 8.046 1.00 92.62 262 PHE A C 1
ATOM 2099 O O . PHE A 1 262 ? -18.466 -0.478 7.025 1.00 92.62 262 PHE A O 1
ATOM 2106 N N . ARG A 1 263 ? -19.470 1.091 8.270 1.00 90.56 263 ARG A N 1
ATOM 2107 C CA . ARG A 1 263 ? -19.128 2.193 7.363 1.00 90.56 263 ARG A CA 1
ATOM 2108 C C . ARG A 1 263 ? -17.758 2.763 7.720 1.00 90.56 263 ARG A C 1
ATOM 2110 O O . ARG A 1 263 ? -17.597 3.368 8.776 1.00 90.56 263 ARG A O 1
ATOM 2117 N N . TYR A 1 264 ? -16.805 2.639 6.804 1.00 85.75 264 TYR A N 1
ATOM 2118 C CA . TYR A 1 264 ? -15.485 3.251 6.901 1.00 85.75 264 TYR A CA 1
ATOM 2119 C C . TYR A 1 264 ? -15.326 4.266 5.764 1.00 85.75 264 TYR A C 1
ATOM 2121 O O . TYR A 1 264 ? -15.252 3.897 4.594 1.00 85.75 264 TYR A O 1
ATOM 2129 N N . LYS A 1 265 ? -15.302 5.561 6.108 1.00 84.94 265 LYS A N 1
ATOM 2130 C CA . LYS A 1 265 ? -15.350 6.673 5.140 1.00 84.94 265 LYS A CA 1
ATOM 2131 C C . LYS A 1 265 ? -16.544 6.505 4.173 1.00 84.94 265 LYS A C 1
ATOM 2133 O O . LYS A 1 265 ? -17.701 6.493 4.612 1.00 84.94 265 LYS A O 1
ATOM 2138 N N . ASP A 1 266 ? -16.256 6.337 2.886 1.00 81.19 266 ASP A N 1
ATOM 2139 C CA . ASP A 1 266 ? -17.232 6.198 1.801 1.00 81.19 266 ASP A CA 1
ATOM 2140 C C . ASP A 1 266 ? -17.492 4.739 1.389 1.00 81.19 266 ASP A C 1
ATOM 2142 O O . ASP A 1 266 ? -18.328 4.492 0.523 1.00 81.19 266 ASP A O 1
ATOM 2146 N N . ILE A 1 267 ? -16.825 3.767 2.024 1.00 80.19 267 ILE A N 1
ATOM 2147 C CA . ILE A 1 267 ? -17.021 2.334 1.767 1.00 80.19 267 ILE A CA 1
ATOM 2148 C C . ILE A 1 267 ? -17.740 1.637 2.929 1.00 80.19 267 ILE A C 1
ATOM 2150 O O . ILE A 1 267 ? -17.663 2.049 4.090 1.00 80.19 267 ILE A O 1
ATOM 2154 N N . GLN A 1 268 ? -18.439 0.548 2.612 1.00 86.50 268 GLN A N 1
ATOM 2155 C CA . GLN A 1 268 ? -18.950 -0.400 3.601 1.00 86.50 268 GLN A CA 1
ATOM 2156 C C . GLN A 1 268 ? -18.049 -1.636 3.626 1.00 86.50 268 GLN A C 1
ATOM 2158 O O . GLN A 1 268 ? -17.617 -2.117 2.580 1.00 86.50 268 GLN A O 1
ATOM 2163 N N . ARG A 1 269 ? -17.750 -2.126 4.829 1.00 87.75 269 ARG A N 1
ATOM 2164 C CA . ARG A 1 269 ? -16.909 -3.296 5.092 1.00 87.75 269 ARG A CA 1
ATOM 2165 C C . ARG A 1 269 ? -17.727 -4.344 5.851 1.00 87.75 269 ARG A C 1
ATOM 2167 O O . ARG A 1 269 ? -18.365 -3.970 6.840 1.00 87.75 269 ARG A O 1
ATOM 2174 N N . PRO A 1 270 ? -17.727 -5.625 5.448 1.00 91.56 270 PRO A N 1
ATOM 2175 C CA . PRO A 1 270 ? -18.250 -6.682 6.302 1.00 91.56 270 PRO A CA 1
ATOM 2176 C C . PRO A 1 270 ? -17.355 -6.806 7.541 1.00 91.56 270 PRO A C 1
ATOM 2178 O O . PRO A 1 270 ? -16.128 -6.819 7.439 1.00 91.56 270 PRO A O 1
ATOM 2181 N N . ALA A 1 271 ? -17.959 -6.855 8.723 1.00 95.50 271 ALA A N 1
ATOM 2182 C CA . ALA A 1 271 ? -17.243 -6.858 9.992 1.00 95.50 271 ALA A CA 1
ATOM 2183 C C . ALA A 1 271 ? -18.004 -7.637 11.069 1.00 95.50 271 ALA A C 1
ATOM 2185 O O . ALA A 1 271 ? -19.221 -7.779 11.019 1.00 95.50 271 ALA A O 1
ATOM 2186 N N . PHE A 1 272 ? -17.288 -8.103 12.080 1.00 96.62 272 PHE A N 1
ATOM 2187 C CA . PHE A 1 272 ? -17.822 -8.801 13.239 1.00 96.62 272 PHE A CA 1
ATOM 2188 C C . PHE A 1 272 ? -17.820 -7.912 14.479 1.00 96.62 272 PHE A C 1
ATOM 2190 O O . PHE A 1 272 ? -16.890 -7.136 14.681 1.00 96.62 272 PHE A O 1
ATOM 2197 N N . ILE A 1 273 ? -18.819 -8.061 15.353 1.00 96.06 273 ILE A N 1
ATOM 2198 C CA . ILE A 1 273 ? -18.795 -7.482 16.703 1.00 96.06 273 ILE A CA 1
ATOM 2199 C C . ILE A 1 273 ? -18.383 -8.560 17.706 1.00 96.06 273 ILE A C 1
ATOM 2201 O O . ILE A 1 273 ? -19.167 -9.474 17.989 1.00 96.06 273 ILE A O 1
ATOM 2205 N N . ALA A 1 274 ? -17.199 -8.412 18.297 1.00 94.88 274 ALA A N 1
ATOM 2206 C CA . ALA A 1 274 ? -16.728 -9.219 19.417 1.00 94.88 274 ALA A CA 1
ATOM 2207 C C . ALA A 1 274 ? -16.930 -8.474 20.747 1.00 94.88 274 ALA A C 1
ATOM 2209 O O . ALA A 1 274 ? -16.740 -7.258 20.812 1.00 94.88 274 ALA A O 1
ATOM 2210 N N . LYS A 1 275 ? -17.340 -9.180 21.808 1.00 94.31 275 LYS A N 1
ATOM 2211 C CA . LYS A 1 275 ? -17.593 -8.593 23.139 1.00 94.31 275 LYS A CA 1
ATOM 2212 C C . LYS A 1 275 ? -17.053 -9.468 24.261 1.00 94.31 275 LYS A C 1
ATOM 2214 O O . LYS A 1 275 ? -17.053 -10.690 24.133 1.00 94.31 275 LYS A O 1
ATOM 2219 N N . ASP A 1 276 ? -16.657 -8.847 25.369 1.00 92.50 276 ASP A N 1
ATOM 2220 C CA . ASP A 1 276 ? -16.419 -9.563 26.622 1.00 92.50 276 ASP A CA 1
ATOM 2221 C C . ASP A 1 276 ? -17.745 -9.980 27.284 1.00 92.50 276 ASP A C 1
ATOM 2223 O O . ASP A 1 276 ? -18.821 -9.483 26.940 1.00 92.50 276 ASP A O 1
ATOM 2227 N N . SER A 1 277 ? -17.677 -10.875 28.271 1.00 89.31 277 SER A N 1
ATOM 2228 C CA . SER A 1 277 ? -18.856 -11.389 28.993 1.00 89.31 277 SER A CA 1
ATOM 2229 C C . SER A 1 277 ? -19.683 -10.311 29.708 1.00 89.31 277 SER A C 1
ATOM 2231 O O . SER A 1 277 ? -20.843 -10.549 30.038 1.00 89.31 277 SER A O 1
ATOM 2233 N N . THR A 1 278 ? -19.108 -9.126 29.939 1.00 88.88 278 THR A N 1
ATOM 2234 C CA . THR A 1 278 ? -19.789 -7.982 30.566 1.00 88.88 278 THR A CA 1
ATOM 2235 C C . THR A 1 278 ? -20.422 -7.019 29.558 1.00 88.88 278 THR A C 1
ATOM 2237 O O . THR A 1 278 ? -21.243 -6.187 29.937 1.00 88.88 278 THR A O 1
ATOM 2240 N N . GLY A 1 279 ? -20.033 -7.094 28.281 1.00 85.75 279 GLY A N 1
ATOM 2241 C CA . GLY A 1 279 ? -20.379 -6.120 27.246 1.00 85.75 279 GLY A CA 1
ATOM 2242 C C . GLY A 1 279 ? -19.695 -4.753 27.395 1.00 85.75 279 GLY A C 1
ATOM 2243 O O . GLY A 1 279 ? -19.929 -3.873 26.563 1.00 85.75 279 GLY A O 1
ATOM 2244 N N . TYR A 1 280 ? -18.862 -4.548 28.422 1.00 88.69 280 TYR A N 1
ATOM 2245 C CA . TYR A 1 280 ? -18.142 -3.293 28.650 1.00 88.69 280 TYR A CA 1
ATOM 2246 C C . TYR A 1 280 ? -16.902 -3.144 27.775 1.00 88.69 280 TYR A C 1
ATOM 2248 O O . TYR A 1 280 ? -16.472 -2.014 27.535 1.00 88.69 280 TYR A O 1
ATOM 2256 N N . TYR A 1 281 ? -16.332 -4.253 27.298 1.00 89.94 281 TYR A N 1
ATOM 2257 C CA . TYR A 1 281 ? -15.309 -4.229 26.262 1.00 89.94 281 TYR A CA 1
ATOM 2258 C C . TYR A 1 281 ? -15.848 -4.854 24.977 1.00 89.94 281 TYR A C 1
ATOM 2260 O O . TYR A 1 281 ? -16.355 -5.976 24.983 1.00 89.94 281 TYR A O 1
ATOM 2268 N N . GLN A 1 282 ? -15.758 -4.114 23.875 1.00 92.94 282 GLN A N 1
ATOM 2269 C CA . GLN A 1 282 ? -16.181 -4.584 22.562 1.00 92.94 282 GLN A CA 1
ATOM 2270 C C . GLN A 1 282 ? -15.255 -4.085 21.456 1.00 92.94 282 GLN A C 1
ATOM 2272 O O . GLN A 1 282 ? -14.723 -2.973 21.523 1.00 92.94 282 GLN A O 1
ATOM 2277 N N . GLU A 1 283 ? -15.139 -4.891 20.411 1.00 94.31 283 GLU A N 1
ATOM 2278 C CA . GLU A 1 283 ? -14.369 -4.617 19.205 1.00 94.31 283 GLU A CA 1
ATOM 2279 C C . GLU A 1 283 ? -15.242 -4.866 17.971 1.00 94.31 283 GLU A C 1
ATOM 2281 O O . GLU A 1 283 ? -16.060 -5.786 17.941 1.00 94.31 283 GLU A O 1
ATOM 2286 N N . VAL A 1 284 ? -15.067 -4.033 16.950 1.00 95.50 284 VAL A N 1
ATOM 2287 C CA . VAL A 1 284 ? -15.557 -4.269 15.594 1.00 95.50 284 VAL A CA 1
ATOM 2288 C C . VAL A 1 284 ? -14.356 -4.686 14.761 1.00 95.50 284 VAL A C 1
ATOM 2290 O O . VAL A 1 284 ? -13.412 -3.911 14.633 1.00 95.50 284 VAL A O 1
ATOM 2293 N N . ILE A 1 285 ? -14.386 -5.895 14.215 1.00 94.88 285 ILE A N 1
ATOM 2294 C CA . ILE A 1 285 ? -13.259 -6.544 13.542 1.00 94.88 285 ILE A CA 1
ATOM 2295 C C . ILE A 1 285 ? -13.626 -6.743 12.073 1.00 94.88 285 ILE A C 1
ATOM 2297 O O . ILE A 1 285 ? -14.644 -7.358 11.772 1.00 94.88 285 ILE A O 1
ATOM 2301 N N . ASP A 1 286 ? -12.823 -6.226 11.153 1.00 93.81 286 ASP A N 1
ATOM 2302 C CA . ASP A 1 286 ? -13.018 -6.395 9.714 1.00 93.81 286 ASP A CA 1
ATOM 2303 C C . ASP A 1 286 ? -12.968 -7.879 9.310 1.00 93.81 286 ASP A C 1
ATOM 2305 O O . ASP A 1 286 ? -12.026 -8.589 9.662 1.00 93.81 286 ASP A O 1
ATOM 2309 N N . LYS A 1 287 ? -13.974 -8.360 8.570 1.00 90.62 287 LYS A N 1
ATOM 2310 C CA . LYS A 1 287 ? -14.152 -9.795 8.280 1.00 90.62 287 LYS A CA 1
ATOM 2311 C C . LYS A 1 287 ? -13.081 -10.368 7.349 1.00 90.62 287 LYS A C 1
ATOM 2313 O O . LYS A 1 287 ? -12.749 -11.543 7.461 1.00 90.62 287 LYS A O 1
ATOM 2318 N N . GLU A 1 288 ? -12.558 -9.557 6.433 1.00 86.38 288 GLU A N 1
ATOM 2319 C CA . GLU A 1 288 ? -11.582 -9.999 5.429 1.00 86.38 288 GLU A CA 1
ATOM 2320 C C . GLU A 1 288 ? -10.142 -9.866 5.934 1.00 86.38 288 GLU A C 1
ATOM 2322 O O . GLU A 1 288 ? -9.295 -10.686 5.592 1.00 86.38 288 GLU A O 1
ATOM 2327 N N . THR A 1 289 ? -9.854 -8.830 6.732 1.00 88.88 289 THR A N 1
ATOM 2328 C CA . THR A 1 289 ? -8.482 -8.492 7.148 1.00 88.88 289 THR A CA 1
ATOM 2329 C C . THR A 1 289 ? -8.171 -8.763 8.621 1.00 88.88 289 THR A C 1
ATOM 2331 O O . THR A 1 289 ? -7.004 -8.812 9.010 1.00 88.88 289 THR A O 1
ATOM 2334 N N . GLY A 1 290 ? -9.190 -8.904 9.470 1.00 91.00 290 GLY A N 1
ATOM 2335 C CA . GLY A 1 290 ? -9.025 -9.019 10.920 1.00 91.00 290 GLY A CA 1
ATOM 2336 C C . GLY A 1 290 ? -8.646 -7.709 11.617 1.00 91.00 290 GLY A C 1
ATOM 2337 O O . GLY A 1 290 ? -8.408 -7.717 12.823 1.00 91.00 290 GLY A O 1
ATOM 2338 N N . ILE A 1 291 ? -8.572 -6.579 10.905 1.00 92.75 291 ILE A N 1
ATOM 2339 C CA . ILE A 1 291 ? -8.223 -5.274 11.487 1.00 92.75 291 ILE A CA 1
ATOM 2340 C C . ILE A 1 291 ? -9.358 -4.781 12.388 1.00 92.75 291 ILE A C 1
ATOM 2342 O O . ILE A 1 291 ? -10.530 -4.820 12.012 1.00 92.75 291 ILE A O 1
ATOM 2346 N N . VAL A 1 292 ? -9.022 -4.265 13.570 1.00 94.06 292 VAL A N 1
ATOM 2347 C CA . VAL A 1 292 ? -10.006 -3.685 14.492 1.00 94.06 292 VAL A CA 1
ATOM 2348 C C . VAL A 1 292 ? -10.444 -2.313 13.968 1.00 94.06 292 VAL A C 1
ATOM 2350 O O . VAL A 1 292 ? -9.733 -1.325 14.084 1.00 94.06 292 VAL A O 1
ATOM 2353 N N . LEU A 1 293 ? -11.638 -2.219 13.390 1.00 95.06 293 LEU A N 1
ATOM 2354 C CA . LEU A 1 293 ? -12.211 -0.971 12.870 1.00 95.06 293 LEU A CA 1
ATOM 2355 C C . LEU A 1 293 ? -12.525 0.028 13.993 1.00 95.06 293 LEU A C 1
ATOM 2357 O O . LEU A 1 293 ? -12.386 1.244 13.834 1.00 95.06 293 LEU A O 1
ATOM 2361 N N . PHE A 1 294 ? -12.963 -0.500 15.134 1.00 94.88 294 PHE A N 1
ATOM 2362 C CA . PHE A 1 294 ? -13.346 0.267 16.311 1.00 94.88 294 PHE A CA 1
ATOM 2363 C C . PHE A 1 294 ? -13.224 -0.592 17.571 1.00 94.88 294 PHE A C 1
ATOM 2365 O O . PHE A 1 294 ? -13.645 -1.744 17.565 1.00 94.88 294 PHE A O 1
ATOM 2372 N N . SER A 1 295 ? -12.739 -0.031 18.676 1.00 92.75 295 SER A N 1
ATOM 2373 C CA . SER A 1 295 ? -12.835 -0.646 20.003 1.00 92.75 295 SER A CA 1
ATOM 2374 C C . SER A 1 295 ? -13.409 0.328 21.028 1.00 92.75 295 SER A C 1
ATOM 2376 O O . SER A 1 295 ? -13.260 1.548 20.914 1.00 92.75 295 SER A O 1
ATOM 2378 N N . LYS A 1 296 ? -14.087 -0.213 22.044 1.00 92.12 296 LYS A N 1
ATOM 2379 C CA . LYS A 1 296 ? -14.665 0.539 23.163 1.00 92.12 296 LYS A CA 1
ATOM 2380 C C . LYS A 1 296 ? -14.463 -0.227 24.462 1.00 92.12 296 LYS A C 1
ATOM 2382 O O . LYS A 1 296 ? -14.863 -1.381 24.553 1.00 92.12 296 LYS A O 1
ATOM 2387 N N . ASN A 1 297 ? -13.916 0.444 25.470 1.00 90.56 297 ASN A N 1
ATOM 2388 C CA . ASN A 1 297 ? -13.809 -0.031 26.846 1.00 90.56 297 ASN A CA 1
ATOM 2389 C C . ASN A 1 297 ? -14.540 0.940 27.782 1.00 90.56 297 ASN A C 1
ATOM 2391 O O . ASN A 1 297 ? -14.280 2.144 27.731 1.00 90.56 297 ASN A O 1
ATOM 2395 N N . GLN A 1 298 ? -15.445 0.439 28.621 1.00 88.62 298 GLN A N 1
ATOM 2396 C CA . GLN A 1 298 ? -16.184 1.229 29.606 1.00 88.62 298 GLN A CA 1
ATOM 2397 C C . GLN A 1 298 ? -15.854 0.780 31.032 1.00 88.62 298 GLN A C 1
ATOM 2399 O O . GLN A 1 298 ? -16.170 -0.331 31.441 1.00 88.62 298 GLN A O 1
ATOM 2404 N N . ASP A 1 299 ? -15.271 1.681 31.816 1.00 86.56 299 ASP A N 1
ATOM 2405 C CA . ASP A 1 299 ? -15.149 1.548 33.263 1.00 86.56 299 ASP A CA 1
ATOM 2406 C C . ASP A 1 299 ? -16.298 2.329 33.916 1.00 86.56 299 ASP A C 1
ATOM 2408 O O . ASP A 1 299 ? -16.236 3.551 34.077 1.00 86.56 299 ASP A O 1
ATOM 2412 N N . ASN A 1 300 ? -17.369 1.619 34.276 1.00 82.81 300 ASN A N 1
ATOM 2413 C CA . ASN A 1 300 ? -18.547 2.217 34.911 1.00 82.81 300 ASN A CA 1
ATOM 2414 C C . ASN A 1 300 ? -18.281 2.707 36.345 1.00 82.81 300 ASN A C 1
ATOM 2416 O O . ASN A 1 300 ? -18.983 3.605 36.808 1.00 82.81 300 ASN A O 1
ATOM 2420 N N . ILE A 1 301 ? -17.270 2.164 37.035 1.00 83.69 301 ILE A N 1
ATOM 2421 C CA . ILE A 1 301 ? -16.908 2.569 38.401 1.00 83.69 301 ILE A CA 1
ATOM 2422 C C . ILE A 1 301 ? -16.243 3.947 38.352 1.00 83.69 301 ILE A C 1
ATOM 2424 O O . ILE A 1 301 ? -16.622 4.856 39.088 1.00 83.69 301 ILE A O 1
ATOM 2428 N N . ARG A 1 302 ? -15.286 4.128 37.436 1.00 85.25 302 ARG A N 1
ATOM 2429 C CA . ARG A 1 302 ? -14.585 5.405 37.221 1.00 85.25 302 ARG A CA 1
ATOM 2430 C C . ARG A 1 302 ? -15.336 6.361 36.290 1.00 85.25 302 ARG A C 1
ATOM 2432 O O . ARG A 1 302 ? -14.918 7.505 36.140 1.00 85.25 302 ARG A O 1
ATOM 2439 N N . LYS A 1 303 ? -16.425 5.902 35.661 1.00 87.12 303 LYS A N 1
ATOM 2440 C CA . LYS A 1 303 ? -17.171 6.586 34.585 1.00 87.12 303 LYS A CA 1
ATOM 2441 C C . LYS A 1 303 ? -16.272 7.010 33.412 1.00 87.12 303 LYS A C 1
ATOM 2443 O O . LYS A 1 303 ? -16.514 8.029 32.768 1.00 87.12 303 LYS A O 1
ATOM 2448 N N . VAL A 1 304 ? -15.238 6.218 33.127 1.00 89.62 304 VAL A N 1
ATOM 2449 C CA . VAL A 1 304 ? -14.297 6.451 32.023 1.00 89.62 304 VAL A CA 1
ATOM 2450 C C . VAL A 1 304 ? -14.679 5.556 30.853 1.00 89.62 304 VAL A C 1
ATOM 2452 O O . VAL A 1 304 ? -14.819 4.347 30.999 1.00 89.62 304 VAL A O 1
ATOM 2455 N N . THR A 1 305 ? -14.819 6.140 29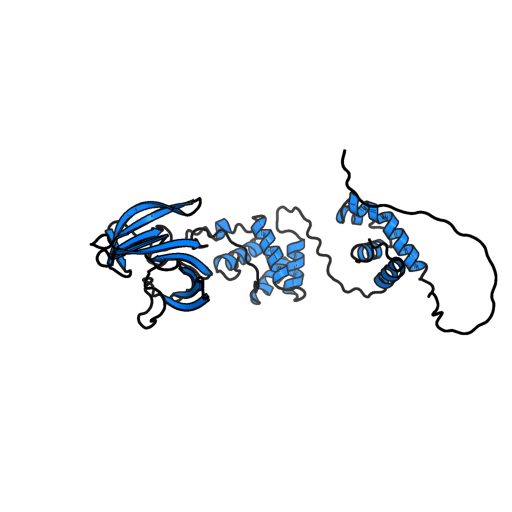.668 1.00 90.62 305 THR A N 1
ATOM 2456 C CA . THR A 1 305 ? -14.898 5.399 28.408 1.00 90.62 305 THR A CA 1
ATOM 2457 C C . THR A 1 305 ? -13.646 5.682 27.592 1.00 90.62 305 THR A C 1
ATOM 2459 O O . THR A 1 305 ? -13.238 6.834 27.449 1.00 90.62 305 THR A O 1
ATOM 2462 N N . LYS A 1 306 ? -13.048 4.622 27.052 1.00 91.19 306 LYS A N 1
ATOM 2463 C CA . LYS A 1 306 ? -11.935 4.675 26.109 1.00 91.19 306 LYS A CA 1
ATOM 2464 C C . LYS A 1 306 ? -12.371 4.074 24.783 1.00 91.19 306 LYS A C 1
ATOM 2466 O O . LYS A 1 306 ? -13.011 3.025 24.772 1.00 91.19 306 LYS A O 1
ATOM 2471 N N . THR A 1 307 ? -12.016 4.716 23.682 1.00 92.50 307 THR A N 1
ATOM 2472 C CA . THR A 1 307 ? -12.278 4.228 22.327 1.00 92.50 307 THR A CA 1
ATOM 2473 C C . THR A 1 307 ? -11.041 4.369 21.459 1.00 92.50 307 THR A C 1
ATOM 2475 O O . THR A 1 307 ? -10.289 5.335 21.601 1.00 92.50 307 THR A O 1
ATOM 2478 N N . ALA A 1 308 ? -10.847 3.422 20.547 1.00 92.50 308 ALA A N 1
ATOM 2479 C CA . ALA A 1 308 ? -9.945 3.569 19.413 1.00 92.50 308 ALA A CA 1
ATOM 2480 C C . ALA A 1 308 ? -10.766 3.407 18.131 1.00 92.50 308 ALA A C 1
ATOM 2482 O O . ALA A 1 308 ? -11.530 2.453 18.006 1.00 92.50 308 ALA A O 1
ATOM 2483 N N . THR A 1 309 ? -10.620 4.333 17.190 1.00 94.31 309 THR A N 1
ATOM 2484 C CA . THR A 1 309 ? -11.309 4.297 15.894 1.00 94.31 309 THR A CA 1
ATOM 2485 C C . THR A 1 309 ? -10.270 4.342 14.790 1.00 94.31 309 THR A C 1
ATOM 2487 O O . THR A 1 309 ? -9.420 5.235 14.793 1.00 94.31 309 THR A O 1
ATOM 2490 N N . LEU A 1 310 ? -10.341 3.414 13.839 1.00 94.50 310 LEU A N 1
ATOM 2491 C CA . LEU A 1 310 ? -9.486 3.426 12.659 1.00 94.50 310 LEU A CA 1
ATOM 2492 C C . LEU A 1 310 ? -9.873 4.603 11.747 1.00 94.50 310 LEU A C 1
ATOM 2494 O O . LEU A 1 310 ? -11.019 4.713 11.311 1.00 94.50 310 LEU A O 1
ATOM 2498 N N . THR A 1 311 ? -8.924 5.493 11.461 1.00 93.31 311 THR A N 1
ATOM 2499 C CA . THR A 1 311 ? -9.138 6.708 10.657 1.00 93.31 311 THR A CA 1
ATOM 2500 C C . THR A 1 311 ? -8.502 6.638 9.273 1.00 93.31 311 THR A C 1
ATOM 2502 O O . THR A 1 311 ? -9.059 7.199 8.327 1.00 93.31 311 THR A O 1
ATOM 2505 N N . ASP A 1 312 ? -7.366 5.950 9.126 1.00 90.50 312 ASP A N 1
ATOM 2506 C CA . ASP A 1 312 ? -6.708 5.763 7.830 1.00 90.50 312 ASP A CA 1
ATOM 2507 C C . ASP A 1 312 ? -5.926 4.445 7.737 1.00 90.50 312 ASP A C 1
ATOM 2509 O O . ASP A 1 312 ? -5.259 4.049 8.690 1.00 90.50 312 ASP A O 1
ATOM 2513 N N . THR A 1 313 ? -5.972 3.778 6.583 1.00 89.50 313 THR A N 1
ATOM 2514 C CA . THR A 1 313 ? -5.202 2.558 6.291 1.00 89.50 313 THR A CA 1
ATOM 2515 C C . THR A 1 313 ? -5.114 2.313 4.784 1.00 89.50 313 THR A C 1
ATOM 2517 O O . THR A 1 313 ? -6.044 2.652 4.048 1.00 89.50 313 THR A O 1
ATOM 2520 N N . ASN A 1 314 ? -4.021 1.691 4.338 1.00 83.31 314 ASN A N 1
ATOM 2521 C CA . ASN A 1 314 ? -3.879 1.084 3.011 1.00 83.31 314 ASN A CA 1
ATOM 2522 C C . ASN A 1 314 ? -4.349 -0.387 2.955 1.00 83.31 314 ASN A C 1
ATOM 2524 O O . ASN A 1 314 ? -4.540 -0.909 1.863 1.00 83.31 314 ASN A O 1
ATOM 2528 N N . ALA A 1 315 ? -4.604 -1.057 4.081 1.00 84.19 315 ALA A N 1
ATOM 2529 C CA . ALA A 1 315 ? -4.860 -2.500 4.094 1.00 84.19 315 ALA A CA 1
ATOM 2530 C C . ALA A 1 315 ? -6.194 -2.916 3.430 1.00 84.19 315 ALA A C 1
ATOM 2532 O O . ALA A 1 315 ? -6.247 -3.935 2.746 1.00 84.19 315 ALA A O 1
ATOM 2533 N N . PHE A 1 316 ? -7.270 -2.121 3.560 1.00 80.81 316 PHE A N 1
ATOM 2534 C CA . PHE A 1 316 ? -8.564 -2.414 2.896 1.00 80.81 316 PHE A CA 1
ATOM 2535 C C . PHE A 1 316 ? -8.551 -2.173 1.398 1.00 80.81 316 PHE A C 1
ATOM 2537 O O . PHE A 1 316 ? -9.375 -2.704 0.659 1.00 80.81 316 PHE A O 1
ATOM 2544 N N . SER A 1 317 ? -7.646 -1.313 0.953 1.00 64.94 317 SER A N 1
ATOM 2545 C CA . SER A 1 317 ? -7.484 -1.025 -0.448 1.00 64.94 317 SER A CA 1
ATOM 2546 C C . SER A 1 317 ? -6.012 -1.100 -0.769 1.00 64.94 317 SER A C 1
ATOM 2548 O O . SER A 1 317 ? -5.314 -0.087 -0.702 1.00 64.94 317 SER A O 1
ATOM 2550 N N . LYS A 1 318 ? -5.610 -2.248 -1.322 1.00 55.81 318 LYS A N 1
ATOM 2551 C CA . LYS A 1 318 ? -4.466 -2.353 -2.242 1.00 55.81 318 LYS A CA 1
ATOM 2552 C C . LYS A 1 318 ? -4.719 -1.573 -3.551 1.00 55.81 318 LYS A C 1
ATOM 2554 O O . LYS A 1 318 ? -4.319 -1.987 -4.633 1.00 55.81 318 LYS A O 1
ATOM 2559 N N . ASN A 1 319 ? -5.377 -0.415 -3.433 1.00 43.94 319 ASN A N 1
ATOM 2560 C CA . ASN A 1 319 ? -5.233 0.736 -4.298 1.00 43.94 319 ASN A CA 1
ATOM 2561 C C . ASN A 1 319 ? -3.781 1.169 -4.166 1.00 43.94 319 ASN A C 1
ATOM 2563 O O . ASN A 1 319 ? -3.417 1.923 -3.266 1.00 43.94 319 ASN A O 1
ATOM 2567 N N . ILE A 1 320 ? -2.985 0.605 -5.062 1.00 43.47 320 ILE A N 1
ATOM 2568 C CA . ILE A 1 320 ? -1.561 0.816 -5.253 1.00 43.47 320 ILE A CA 1
ATOM 2569 C C . ILE A 1 320 ? -1.265 2.323 -5.201 1.00 43.47 320 ILE A C 1
ATOM 2571 O O . ILE A 1 320 ? -1.472 3.052 -6.177 1.00 43.47 320 ILE A O 1
ATOM 2575 N N . ARG A 1 321 ? -0.834 2.812 -4.034 1.00 40.62 321 ARG A N 1
ATOM 2576 C CA . ARG A 1 321 ? -0.393 4.193 -3.862 1.00 40.62 321 ARG A CA 1
ATOM 2577 C C . ARG A 1 321 ? 1.080 4.236 -4.204 1.00 40.62 321 ARG A C 1
ATOM 2579 O O . ARG A 1 321 ? 1.920 3.943 -3.365 1.00 40.62 321 ARG A O 1
ATOM 2586 N N . ILE A 1 322 ? 1.318 4.643 -5.449 1.00 43.91 322 ILE A N 1
ATOM 2587 C CA . ILE A 1 322 ? 2.624 4.722 -6.097 1.00 43.91 322 ILE A CA 1
ATOM 2588 C C . ILE A 1 322 ? 3.536 5.759 -5.416 1.00 43.91 322 ILE A C 1
ATOM 2590 O O . ILE A 1 322 ? 3.758 6.859 -5.929 1.00 43.91 322 ILE A O 1
ATOM 2594 N N . GLU A 1 323 ? 4.068 5.393 -4.252 1.00 43.03 323 GLU A N 1
ATOM 2595 C CA . GLU A 1 323 ? 5.040 6.148 -3.462 1.00 43.03 323 GLU A CA 1
ATOM 2596 C C . GLU A 1 323 ? 6.461 5.712 -3.864 1.00 43.03 323 GLU A C 1
ATOM 2598 O O . GLU A 1 323 ? 7.069 4.817 -3.284 1.00 43.03 323 GLU A O 1
ATOM 2603 N N . TYR A 1 324 ? 6.977 6.345 -4.925 1.00 51.22 324 TYR A N 1
ATOM 2604 C CA . TYR A 1 324 ? 8.269 6.036 -5.559 1.00 51.22 324 TYR A CA 1
ATOM 2605 C C . TYR A 1 324 ? 9.416 6.981 -5.150 1.00 51.22 324 TYR A C 1
ATOM 2607 O O . TYR A 1 324 ? 10.198 7.422 -5.998 1.00 51.22 324 TYR A O 1
ATOM 2615 N N . GLU A 1 325 ? 9.570 7.262 -3.858 1.00 42.53 325 GLU A N 1
ATOM 2616 C CA . GLU A 1 325 ? 10.881 7.691 -3.354 1.00 42.53 325 GLU A CA 1
ATOM 2617 C C . GLU A 1 325 ? 11.739 6.434 -3.097 1.00 42.53 325 GLU A C 1
ATOM 2619 O O . GLU A 1 325 ? 11.303 5.476 -2.463 1.00 42.53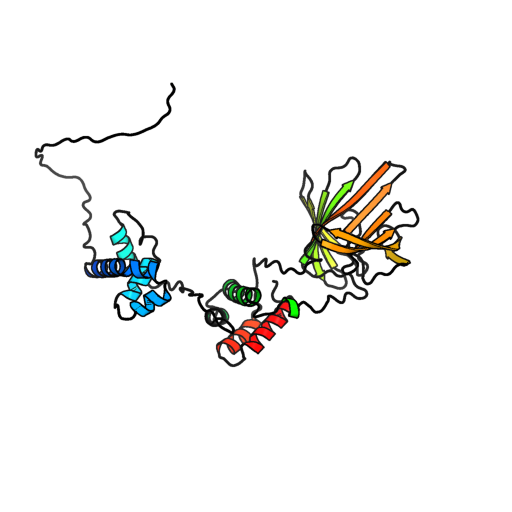 325 GLU A O 1
ATOM 2624 N N . ASP A 1 326 ? 12.939 6.397 -3.685 1.00 51.31 326 ASP A N 1
ATOM 2625 C CA . ASP A 1 326 ? 13.943 5.325 -3.558 1.00 51.31 326 ASP A CA 1
ATOM 2626 C C . ASP A 1 326 ? 13.567 3.893 -4.016 1.00 51.31 326 ASP A C 1
ATOM 2628 O O . ASP A 1 326 ? 14.018 2.897 -3.439 1.00 51.31 326 ASP A O 1
ATOM 2632 N N . MET A 1 327 ? 12.847 3.748 -5.138 1.00 59.75 327 MET A N 1
ATOM 2633 C CA . MET A 1 327 ? 12.709 2.450 -5.828 1.00 59.75 327 MET A CA 1
ATOM 2634 C C . MET A 1 327 ? 14.077 1.915 -6.299 1.00 59.75 327 MET A C 1
ATOM 2636 O O . MET A 1 327 ? 14.593 2.331 -7.337 1.00 59.75 327 MET A O 1
ATOM 2640 N N . LYS A 1 328 ? 14.646 0.959 -5.557 1.00 70.12 328 LYS A N 1
ATOM 2641 C CA . LYS A 1 328 ? 15.875 0.236 -5.924 1.00 70.12 328 LYS A CA 1
ATOM 2642 C C . LYS A 1 328 ? 15.534 -1.024 -6.710 1.00 70.12 328 LYS A C 1
ATOM 2644 O O . LYS A 1 328 ? 14.939 -1.954 -6.169 1.00 70.12 328 LYS A O 1
ATOM 2649 N N . ILE A 1 329 ? 15.932 -1.069 -7.976 1.00 80.50 329 ILE A N 1
ATOM 2650 C CA . ILE A 1 329 ? 15.702 -2.216 -8.855 1.00 80.50 329 ILE A CA 1
ATOM 2651 C C . ILE A 1 329 ? 16.871 -3.201 -8.665 1.00 80.50 329 ILE A C 1
ATOM 2653 O O . ILE A 1 329 ? 18.029 -2.809 -8.832 1.00 80.50 329 ILE A O 1
ATOM 2657 N N . PRO A 1 330 ? 16.622 -4.480 -8.317 1.00 82.75 330 PRO A N 1
ATOM 2658 C CA . PRO A 1 330 ? 17.693 -5.430 -8.038 1.00 82.75 330 PRO A CA 1
ATOM 2659 C C . PRO A 1 330 ? 18.695 -5.573 -9.198 1.00 82.75 330 PRO A C 1
ATOM 2661 O O . PRO A 1 330 ? 18.271 -5.719 -10.349 1.00 82.75 330 PRO A O 1
ATOM 2664 N N . PRO A 1 331 ? 20.017 -5.628 -8.931 1.00 81.38 331 PRO A N 1
ATOM 2665 C CA . PRO A 1 331 ? 21.030 -5.711 -9.984 1.00 81.38 331 PRO A CA 1
ATOM 2666 C C . PRO A 1 331 ? 20.855 -6.893 -10.946 1.00 81.38 331 PRO A C 1
ATOM 2668 O O . PRO A 1 331 ? 21.157 -6.757 -12.129 1.00 81.38 331 PRO A O 1
ATOM 2671 N N . TRP A 1 332 ? 20.323 -8.027 -10.474 1.00 87.12 332 TRP A N 1
ATOM 2672 C CA . TRP A 1 332 ? 20.074 -9.208 -11.308 1.00 87.12 332 TRP A CA 1
ATOM 2673 C C . TRP A 1 332 ? 19.055 -8.951 -12.431 1.00 87.12 332 TRP A C 1
ATOM 2675 O O . TRP A 1 332 ? 19.164 -9.555 -13.498 1.00 87.12 332 TRP A O 1
ATOM 2685 N N . PHE A 1 333 ? 18.125 -8.004 -12.252 1.00 91.88 333 PHE A N 1
ATOM 2686 C CA . PHE A 1 333 ? 17.113 -7.671 -13.261 1.00 91.88 333 PHE A CA 1
ATOM 2687 C C . PHE A 1 333 ? 17.713 -7.010 -14.516 1.00 91.88 333 PHE A C 1
ATOM 2689 O O . PHE A 1 333 ? 17.104 -7.018 -15.586 1.00 91.88 333 PHE A O 1
ATOM 2696 N N . ARG A 1 334 ? 18.958 -6.512 -14.436 1.00 92.06 334 ARG A N 1
ATOM 2697 C CA . ARG A 1 334 ? 19.715 -5.998 -15.593 1.00 92.06 334 ARG A CA 1
ATOM 2698 C C . ARG A 1 334 ? 19.877 -7.043 -16.695 1.00 92.06 334 ARG A C 1
ATOM 2700 O O . ARG A 1 334 ? 19.861 -6.671 -17.864 1.00 92.06 334 ARG A O 1
ATOM 2707 N N . ASN A 1 335 ? 19.974 -8.329 -16.348 1.00 94.12 335 ASN A N 1
ATOM 2708 C CA . ASN A 1 335 ? 20.054 -9.407 -17.336 1.00 94.12 335 ASN A CA 1
ATOM 2709 C C . ASN A 1 335 ? 18.726 -9.582 -18.083 1.00 94.12 335 ASN A C 1
ATOM 2711 O O . ASN A 1 335 ? 18.727 -9.632 -19.308 1.00 94.12 335 ASN A O 1
ATOM 2715 N N . THR A 1 336 ? 17.598 -9.571 -17.370 1.00 95.06 336 THR A N 1
ATOM 2716 C CA . THR A 1 336 ? 16.254 -9.639 -17.964 1.00 95.06 336 THR A CA 1
ATOM 2717 C C . THR A 1 336 ? 15.991 -8.457 -18.898 1.00 95.06 336 THR A C 1
ATOM 2719 O O . THR A 1 336 ? 15.568 -8.650 -20.037 1.00 95.06 336 THR A O 1
ATOM 2722 N N . VAL A 1 337 ? 16.326 -7.234 -18.465 1.00 95.62 337 VAL A N 1
ATOM 2723 C CA . VAL A 1 337 ? 16.210 -6.029 -19.304 1.00 95.62 337 VAL A CA 1
ATOM 2724 C C . VAL A 1 337 ? 17.132 -6.099 -20.526 1.00 95.62 337 VAL A C 1
ATOM 2726 O O . VAL A 1 337 ? 16.709 -5.746 -21.626 1.00 95.62 337 VAL A O 1
ATOM 2729 N N . LYS A 1 338 ? 18.369 -6.592 -20.370 1.00 96.00 338 LYS A N 1
ATOM 2730 C CA . LYS A 1 338 ? 19.292 -6.816 -21.490 1.00 96.00 338 LYS A CA 1
ATOM 2731 C C . LYS A 1 338 ? 18.686 -7.784 -22.509 1.00 96.00 338 LYS A C 1
ATOM 2733 O O . LYS A 1 338 ? 18.588 -7.420 -23.678 1.00 96.00 338 LYS A O 1
ATOM 2738 N N . TRP A 1 339 ? 18.243 -8.967 -22.083 1.00 97.19 339 TRP A N 1
ATOM 2739 C CA . TRP A 1 339 ? 17.636 -9.967 -22.967 1.00 97.19 339 TRP A CA 1
ATOM 2740 C C . TRP A 1 339 ? 16.422 -9.407 -23.714 1.00 97.19 339 TRP A C 1
ATOM 2742 O O . TRP A 1 339 ? 16.338 -9.551 -24.932 1.00 97.19 339 TRP A O 1
ATOM 2752 N N . TRP A 1 340 ? 15.545 -8.674 -23.023 1.00 96.88 340 TRP A N 1
ATOM 2753 C CA . TRP A 1 340 ? 14.383 -8.033 -23.641 1.00 96.88 340 TRP A CA 1
ATOM 2754 C C . TRP A 1 340 ? 14.771 -6.952 -24.663 1.00 96.88 340 TRP A C 1
ATOM 2756 O O . TRP A 1 340 ? 14.252 -6.928 -25.782 1.00 96.88 340 TRP A O 1
ATOM 2766 N N . SER A 1 341 ? 15.726 -6.079 -24.318 1.00 92.88 341 SER A N 1
ATOM 2767 C CA . SER A 1 341 ? 16.231 -5.034 -25.224 1.00 92.88 341 SER A CA 1
ATOM 2768 C C . SER A 1 341 ? 16.881 -5.605 -26.489 1.00 92.88 341 SER A C 1
ATOM 2770 O O . SER A 1 341 ? 16.783 -5.006 -27.556 1.00 92.88 341 SER A O 1
ATOM 2772 N N . GLN A 1 342 ? 17.497 -6.786 -26.378 1.00 93.88 342 GLN A N 1
ATOM 2773 C CA . GLN A 1 342 ? 18.157 -7.505 -27.469 1.00 93.88 342 GLN A CA 1
ATOM 2774 C C . GLN A 1 342 ? 17.211 -8.448 -28.234 1.00 93.88 342 GLN A C 1
ATOM 2776 O O . GLN A 1 342 ? 17.668 -9.149 -29.132 1.00 93.88 342 GLN A O 1
ATOM 2781 N N . GLY A 1 343 ? 15.915 -8.486 -27.892 1.00 93.62 343 GLY A N 1
ATOM 2782 C CA . GLY A 1 343 ? 14.928 -9.359 -28.539 1.00 93.62 343 GLY A CA 1
ATOM 2783 C C . GLY A 1 343 ? 15.099 -10.853 -28.237 1.00 93.62 343 GLY A C 1
ATOM 2784 O O . GLY A 1 343 ? 14.549 -11.678 -28.956 1.00 93.62 343 GLY A O 1
ATOM 2785 N N . GLN A 1 344 ? 15.860 -11.207 -27.196 1.00 96.12 344 GLN A N 1
ATOM 2786 C CA . GLN A 1 344 ? 16.075 -12.596 -26.761 1.00 96.12 344 GLN A CA 1
ATOM 2787 C C . GLN A 1 344 ? 14.926 -13.133 -25.899 1.00 96.12 344 GLN A C 1
ATOM 2789 O O . GLN A 1 344 ? 14.759 -14.344 -25.810 1.00 96.12 344 GLN A O 1
ATOM 2794 N N . ILE A 1 345 ? 14.145 -12.239 -25.284 1.00 96.06 345 ILE A N 1
ATOM 2795 C CA . ILE A 1 345 ? 12.836 -12.547 -24.698 1.00 96.06 345 ILE A CA 1
ATOM 2796 C C . ILE A 1 345 ? 11.794 -11.568 -25.244 1.00 96.06 345 ILE A C 1
ATOM 2798 O O . ILE A 1 345 ? 12.105 -10.409 -25.549 1.00 96.06 345 ILE A O 1
ATOM 2802 N N . SER A 1 346 ? 10.563 -12.048 -25.369 1.00 95.06 346 SER A N 1
ATOM 2803 C CA . SER A 1 346 ? 9.407 -11.295 -25.850 1.00 95.06 346 SER A CA 1
ATOM 2804 C C . SER A 1 346 ? 8.957 -10.203 -24.874 1.00 95.06 346 SER A C 1
ATOM 2806 O O . SER A 1 346 ? 9.283 -10.208 -23.684 1.00 95.06 346 SER A O 1
ATOM 2808 N N . ASP A 1 347 ? 8.145 -9.270 -25.375 1.00 93.75 347 ASP A N 1
ATOM 2809 C CA . ASP A 1 347 ? 7.470 -8.269 -24.544 1.00 93.75 347 ASP A CA 1
ATOM 2810 C C . ASP A 1 347 ? 6.569 -8.938 -23.483 1.00 93.75 347 ASP A C 1
ATOM 2812 O O . ASP A 1 347 ? 6.533 -8.486 -22.339 1.00 93.75 347 ASP A O 1
ATOM 2816 N N . THR A 1 348 ? 5.930 -10.069 -23.810 1.00 92.31 348 THR A N 1
ATOM 2817 C CA . THR A 1 348 ? 5.130 -10.879 -22.875 1.00 92.31 348 THR A CA 1
ATOM 2818 C C . THR A 1 348 ? 5.975 -11.461 -21.741 1.00 92.31 348 THR A C 1
ATOM 2820 O O . THR A 1 348 ? 5.610 -11.330 -20.575 1.00 92.31 348 THR A O 1
ATOM 2823 N N . GLU A 1 349 ? 7.125 -12.069 -22.041 1.00 90.94 349 GLU A N 1
ATOM 2824 C CA . GLU A 1 349 ? 8.039 -12.605 -21.018 1.00 90.94 349 GLU A CA 1
ATOM 2825 C C . GLU A 1 349 ? 8.620 -11.495 -20.134 1.00 90.94 349 GLU A C 1
ATOM 2827 O O . GLU A 1 349 ? 8.757 -11.662 -18.919 1.00 90.94 349 GLU A O 1
ATOM 2832 N N . TYR A 1 350 ? 8.902 -10.328 -20.716 1.00 95.06 350 TYR A N 1
ATOM 2833 C CA . TYR A 1 350 ? 9.328 -9.157 -19.959 1.00 95.06 350 TYR A CA 1
ATOM 2834 C C . TYR A 1 350 ? 8.224 -8.647 -19.016 1.00 95.06 350 TYR A C 1
ATOM 2836 O O . TYR A 1 350 ? 8.486 -8.454 -17.825 1.00 95.06 350 TYR A O 1
ATOM 2844 N N . ILE A 1 351 ? 6.979 -8.529 -19.492 1.00 92.38 351 ILE A N 1
ATOM 2845 C CA . ILE A 1 351 ? 5.803 -8.205 -18.664 1.00 92.38 351 ILE A CA 1
ATOM 2846 C C . ILE A 1 351 ? 5.621 -9.236 -17.545 1.00 92.38 351 ILE A C 1
ATOM 2848 O O . ILE A 1 351 ? 5.422 -8.846 -16.395 1.00 92.38 351 ILE A O 1
ATOM 2852 N N . LEU A 1 352 ? 5.750 -10.536 -17.829 1.00 87.44 352 LEU A N 1
ATOM 2853 C CA . LEU A 1 352 ? 5.669 -11.600 -16.820 1.00 87.44 352 LEU A CA 1
ATOM 2854 C C . LEU A 1 352 ? 6.777 -11.480 -15.763 1.00 87.44 352 LEU A C 1
ATOM 2856 O O . LEU A 1 352 ? 6.508 -11.666 -14.576 1.00 87.44 352 LEU A O 1
ATOM 2860 N N . SER A 1 353 ? 7.997 -11.104 -16.154 1.00 90.94 353 SER A N 1
ATOM 2861 C CA . SER A 1 353 ? 9.100 -10.892 -15.209 1.00 90.94 353 SER A CA 1
ATOM 2862 C C . SER A 1 353 ? 8.841 -9.715 -14.257 1.00 90.94 353 SER A C 1
ATOM 2864 O O . SER A 1 353 ? 9.027 -9.849 -13.046 1.00 90.94 353 SER A O 1
ATOM 2866 N N . LEU A 1 354 ? 8.309 -8.598 -14.768 1.00 91.06 354 LEU A N 1
ATOM 2867 C CA . LEU A 1 354 ? 7.876 -7.463 -13.947 1.00 91.06 354 LEU A CA 1
ATOM 2868 C C . LEU A 1 354 ? 6.703 -7.859 -13.045 1.00 91.06 354 LEU A C 1
ATOM 2870 O O . LEU A 1 354 ? 6.724 -7.575 -11.850 1.00 91.06 354 LEU A O 1
ATOM 2874 N N . SER A 1 355 ? 5.724 -8.585 -13.588 1.00 84.94 355 SER A N 1
ATOM 2875 C CA . SER A 1 355 ? 4.566 -9.111 -12.855 1.00 84.94 355 SER A CA 1
ATOM 2876 C C . SER A 1 355 ? 4.988 -10.000 -11.683 1.00 84.94 355 SER A C 1
ATOM 2878 O O . SER A 1 355 ? 4.453 -9.871 -10.583 1.00 84.94 355 SER A O 1
ATOM 2880 N N . TYR A 1 356 ? 5.995 -10.856 -11.880 1.00 83.31 356 TYR A N 1
ATOM 2881 C CA . TYR A 1 356 ? 6.598 -11.655 -10.816 1.00 83.31 356 TYR A CA 1
ATOM 2882 C C . TYR A 1 356 ? 7.246 -10.773 -9.742 1.00 83.31 356 TYR A C 1
ATOM 2884 O O . TYR A 1 356 ? 7.010 -10.987 -8.553 1.00 83.31 356 TYR A O 1
ATOM 2892 N N . MET A 1 357 ? 8.040 -9.768 -10.125 1.00 84.50 357 MET A N 1
ATOM 2893 C CA . MET A 1 357 ? 8.678 -8.882 -9.147 1.00 84.50 357 MET A CA 1
ATOM 2894 C C . MET A 1 357 ? 7.660 -8.077 -8.335 1.00 84.50 357 MET A C 1
ATOM 2896 O O . MET A 1 357 ? 7.875 -7.853 -7.146 1.00 84.50 357 MET A O 1
ATOM 2900 N N . ILE A 1 358 ? 6.555 -7.674 -8.959 1.00 79.88 358 ILE A N 1
ATOM 2901 C CA . ILE A 1 358 ? 5.435 -6.991 -8.309 1.00 79.88 358 ILE A CA 1
ATOM 2902 C C . ILE A 1 358 ? 4.734 -7.940 -7.329 1.00 79.88 358 ILE A C 1
ATOM 2904 O O . ILE A 1 358 ? 4.624 -7.630 -6.147 1.00 79.88 358 ILE A O 1
ATOM 2908 N N . LYS A 1 359 ? 4.351 -9.144 -7.781 1.00 73.12 359 LYS A N 1
ATOM 2909 C CA . LYS A 1 359 ? 3.702 -10.175 -6.949 1.00 73.12 359 LYS A CA 1
ATOM 2910 C C . LYS A 1 359 ? 4.523 -10.553 -5.709 1.00 73.12 359 LYS A C 1
ATOM 2912 O O . LYS A 1 359 ? 3.952 -10.860 -4.669 1.00 73.12 359 LYS A O 1
ATOM 2917 N N . ASN A 1 360 ? 5.852 -10.535 -5.817 1.00 71.75 360 ASN A N 1
ATOM 2918 C CA . ASN A 1 360 ? 6.773 -10.883 -4.732 1.00 71.75 360 ASN A CA 1
ATOM 2919 C C . ASN A 1 360 ? 7.283 -9.661 -3.934 1.00 71.75 360 ASN A C 1
ATOM 2921 O O . ASN A 1 360 ? 8.249 -9.792 -3.186 1.00 71.75 360 ASN A O 1
ATOM 2925 N N . ASN A 1 361 ? 6.670 -8.478 -4.085 1.00 68.94 361 ASN A N 1
ATOM 2926 C CA . ASN A 1 361 ? 7.048 -7.227 -3.401 1.00 68.94 361 ASN A CA 1
ATOM 2927 C C . ASN A 1 361 ? 8.518 -6.789 -3.613 1.00 68.94 361 ASN A C 1
ATOM 2929 O O . ASN A 1 361 ? 9.087 -6.045 -2.811 1.00 68.94 361 ASN A O 1
ATOM 2933 N N . ILE A 1 362 ? 9.140 -7.246 -4.705 1.00 75.12 362 ILE A N 1
ATOM 2934 C CA . ILE A 1 362 ? 10.504 -6.891 -5.119 1.00 75.12 362 ILE A CA 1
ATOM 2935 C C . ILE A 1 362 ? 10.498 -5.505 -5.772 1.00 75.12 362 ILE A C 1
ATOM 2937 O O . ILE A 1 362 ? 11.366 -4.681 -5.489 1.00 75.12 362 ILE A O 1
ATOM 2941 N N . LEU A 1 363 ? 9.501 -5.236 -6.621 1.00 73.19 363 LEU A N 1
ATOM 2942 C CA . LEU A 1 363 ? 9.150 -3.878 -7.024 1.00 73.19 363 LEU A CA 1
ATOM 2943 C C . LEU A 1 363 ? 7.992 -3.411 -6.144 1.00 73.19 363 LEU A C 1
ATOM 2945 O O . LEU A 1 363 ? 6.894 -3.955 -6.225 1.00 73.19 363 LEU A O 1
ATOM 2949 N N . ARG A 1 364 ? 8.261 -2.418 -5.297 1.00 59.22 364 ARG A N 1
ATOM 2950 C CA . ARG A 1 364 ? 7.261 -1.771 -4.441 1.00 59.22 364 ARG A CA 1
ATOM 2951 C C . ARG A 1 364 ? 6.515 -0.742 -5.281 1.00 59.22 364 ARG A C 1
ATOM 2953 O O . ARG A 1 364 ? 7.134 0.254 -5.633 1.00 59.22 364 ARG A O 1
ATOM 2960 N N . ILE A 1 365 ? 5.256 -1.004 -5.624 1.00 54.78 365 ILE A N 1
ATOM 2961 C CA . ILE A 1 365 ? 4.345 -0.037 -6.257 1.00 54.78 365 ILE A CA 1
ATOM 2962 C C . ILE A 1 365 ? 3.339 0.441 -5.207 1.00 54.78 365 ILE A C 1
ATOM 2964 O O . ILE A 1 365 ? 2.981 -0.394 -4.349 1.00 54.78 365 ILE A O 1
#